Protein AF-0000000071753794 (afdb_homodimer)

Foldseek 3Di:
DAPVVLWPLVLLVQLLVQCLDAPRHDPQSSLVSRVVLVDDLVSLLVLVCLLPVVNPQWAALVSQQCSSCSSPVPGHGHDSVRSQVVQVQQVPPPPRIHGSVSSSVSSND/DAPVVLWPLVLLVQLLVQPLDAPRHDPQSSLVSRVVLVDDLVSLLVLVCLLPVVNPQWAALVSQQCSSCSSPVPGHGHDSVRSQVVQVQQVPPPPRIHGSVSSSVSSND

Secondary structure (DSSP, 8-state):
--HHHHS-HHHHHHHHHHT-STT---HHHHHHHHTGGGS-HHHHHHHHHHH-TT-SSEE-HHHHHTHHHHH-TTSPPPPHHHHHHHHHHH-TT-SSSEEHHHHHHHHH-/--HHHHS-HHHHHHHHHHT-STT---HHHHHHHHTGGGS-HHHHHHHHHHH-TT-SSEE-HHHHHTHHHHH-TTSPPPPHHHHHHHHHHH-TT-SSSEEHHHHHHHHH-

Structure (mmCIF, N/CA/C/O backbone):
data_AF-0000000071753794-model_v1
#
loop_
_entity.id
_entity.type
_entity.pdbx_description
1 polymer Parvalbumin
#
loop_
_atom_site.group_PDB
_atom_site.id
_atom_site.type_symbol
_atom_site.label_atom_id
_atom_site.label_alt_id
_atom_site.label_comp_id
_atom_site.label_asym_id
_atom_site.label_entity_id
_atom_site.label_seq_id
_atom_site.pdbx_PDB_ins_code
_atom_site.Cartn_x
_atom_site.Cartn_y
_atom_site.Cartn_z
_atom_site.occupancy
_atom_site.B_iso_or_equiv
_atom_site.auth_seq_id
_atom_site.auth_comp_id
_atom_site.auth_asym_id
_atom_site.auth_atom_id
_atom_site.pdbx_PDB_model_num
ATOM 1 N N . MET A 1 1 ? 4.418 -27.594 -7.457 1 50.47 1 MET A N 1
ATOM 2 C CA . MET A 1 1 ? 3.012 -27.203 -7.398 1 50.47 1 MET A CA 1
ATOM 3 C C . MET A 1 1 ? 2.85 -25.703 -7.68 1 50.47 1 MET A C 1
ATOM 5 O O . MET A 1 1 ? 3.496 -24.875 -7.039 1 50.47 1 MET A O 1
ATOM 9 N N . SER A 1 2 ? 2.512 -25.234 -8.836 1 67.94 2 SER A N 1
ATOM 10 C CA . SER A 1 2 ? 2.631 -23.922 -9.469 1 67.94 2 SER A CA 1
ATOM 11 C C . SER A 1 2 ? 1.436 -23.031 -9.133 1 67.94 2 SER A C 1
ATOM 13 O O . SER A 1 2 ? 0.424 -23.516 -8.617 1 67.94 2 SER A O 1
ATOM 15 N N . LEU A 1 3 ? 1.574 -21.719 -8.961 1 78.88 3 LEU A N 1
ATOM 16 C CA . LEU A 1 3 ? 0.515 -20.75 -8.734 1 78.88 3 LEU A CA 1
ATOM 17 C C . LEU A 1 3 ? -0.764 -21.156 -9.461 1 78.88 3 LEU A C 1
ATOM 19 O O . LEU A 1 3 ? -1.866 -20.922 -8.953 1 78.88 3 LEU A O 1
ATOM 23 N N . SER A 1 4 ? -0.58 -22 -10.492 1 80.62 4 SER A N 1
ATOM 24 C CA . SER A 1 4 ? -1.722 -22.391 -11.312 1 80.62 4 SER A CA 1
ATOM 25 C C . SER A 1 4 ? -2.553 -23.469 -10.625 1 80.62 4 SER A C 1
ATOM 27 O O . SER A 1 4 ? -3.686 -23.734 -11.031 1 80.62 4 SER A O 1
ATOM 29 N N . SER A 1 5 ? -1.943 -24.109 -9.602 1 84.44 5 SER A N 1
ATOM 30 C CA . SER A 1 5 ? -2.68 -25.125 -8.859 1 84.44 5 SER A CA 1
ATOM 31 C C . SER A 1 5 ? -3.582 -24.484 -7.805 1 84.44 5 SER A C 1
ATOM 33 O O . SER A 1 5 ? -4.543 -25.109 -7.348 1 84.44 5 SER A O 1
ATOM 35 N N . ILE A 1 6 ? -3.227 -23.375 -7.477 1 85.94 6 ILE A N 1
ATOM 36 C CA . ILE A 1 6 ? -3.943 -22.672 -6.422 1 85.94 6 ILE A CA 1
ATOM 37 C C . ILE A 1 6 ? -4.906 -21.656 -7.035 1 85.94 6 ILE A C 1
ATOM 39 O O . ILE A 1 6 ? -6.059 -21.547 -6.609 1 85.94 6 ILE A O 1
ATOM 43 N N . LEU A 1 7 ? -4.426 -21.047 -8.125 1 91 7 LEU A N 1
ATOM 44 C CA . LEU A 1 7 ? -5.188 -19.969 -8.75 1 91 7 LEU A CA 1
ATOM 45 C C . LEU A 1 7 ? -5.559 -20.344 -10.188 1 91 7 LEU A C 1
ATOM 47 O O . LEU A 1 7 ? -4.895 -21.172 -10.812 1 91 7 LEU A O 1
ATOM 51 N N . SER A 1 8 ? -6.613 -19.75 -10.648 1 90.88 8 SER A N 1
ATOM 52 C CA . SER A 1 8 ? -7.047 -19.953 -12.031 1 90.88 8 SER A CA 1
ATOM 53 C C . SER A 1 8 ? -6.246 -19.094 -13 1 90.88 8 SER A C 1
ATOM 55 O O . SER A 1 8 ? -6.02 -17.906 -12.75 1 90.88 8 SER A O 1
ATOM 57 N N . ALA A 1 9 ? -5.891 -19.672 -14.102 1 89.81 9 ALA A N 1
ATOM 58 C CA . ALA A 1 9 ? -5.152 -18.953 -15.133 1 89.81 9 ALA A CA 1
ATOM 59 C C . ALA A 1 9 ? -5.922 -17.719 -15.594 1 89.81 9 ALA A C 1
ATOM 61 O O . ALA A 1 9 ? -5.332 -16.672 -15.844 1 89.81 9 ALA A O 1
ATOM 62 N N . ASP A 1 10 ? -7.238 -17.953 -15.711 1 93.81 10 ASP A N 1
ATOM 63 C CA . ASP A 1 10 ? -8.086 -16.844 -16.141 1 93.81 10 ASP A CA 1
ATOM 64 C C . ASP A 1 10 ? -8.07 -15.719 -15.125 1 93.81 10 ASP A C 1
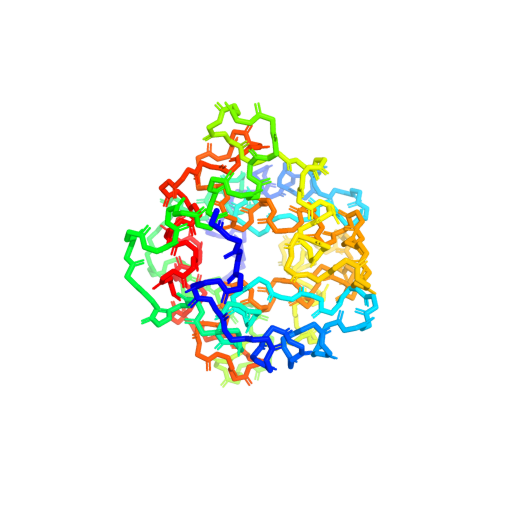ATOM 66 O O . ASP A 1 10 ? -8.008 -14.539 -15.492 1 93.81 10 ASP A O 1
ATOM 70 N N . ALA A 1 11 ? -8.109 -16.094 -13.875 1 93.81 11 ALA A N 1
ATOM 71 C CA . ALA A 1 11 ? -8.102 -15.102 -12.805 1 93.81 11 ALA A CA 1
ATOM 72 C C . ALA A 1 11 ? -6.777 -14.344 -12.781 1 93.81 11 ALA A C 1
ATOM 74 O O . ALA A 1 11 ? -6.762 -13.117 -12.648 1 93.81 11 ALA A O 1
ATOM 75 N N . ILE A 1 12 ? -5.723 -15.07 -12.953 1 94.12 12 ILE A N 1
ATOM 76 C CA . ILE A 1 12 ? -4.383 -14.484 -12.969 1 94.12 12 ILE A CA 1
ATOM 77 C C . ILE A 1 12 ? -4.258 -13.523 -14.148 1 94.12 12 ILE A C 1
ATOM 79 O O . ILE A 1 12 ? -3.793 -12.391 -13.984 1 94.12 12 ILE A O 1
ATOM 83 N N . ASP A 1 13 ? -4.727 -13.984 -15.273 1 93.81 13 ASP A N 1
ATOM 84 C CA . ASP A 1 13 ? -4.672 -13.156 -16.469 1 93.81 13 ASP A CA 1
ATOM 85 C C . ASP A 1 13 ? -5.457 -11.859 -16.281 1 93.81 13 ASP A C 1
ATOM 87 O O . ASP A 1 13 ? -5 -10.789 -16.688 1 93.81 13 ASP A O 1
ATOM 91 N N . GLY A 1 14 ? -6.594 -12 -15.695 1 94.44 14 GLY A N 1
ATOM 92 C CA . GLY A 1 14 ? -7.406 -10.828 -15.406 1 94.44 14 GLY A CA 1
ATOM 93 C C . GLY A 1 14 ? -6.73 -9.852 -14.461 1 94.44 14 GLY A C 1
ATOM 94 O O . GLY A 1 14 ? -6.801 -8.641 -14.664 1 94.44 14 GLY A O 1
ATOM 95 N N . ALA A 1 15 ? -6.09 -10.391 -13.461 1 93.94 15 ALA A N 1
ATOM 96 C CA . ALA A 1 15 ? -5.387 -9.57 -12.477 1 93.94 15 ALA A CA 1
ATOM 97 C C . ALA A 1 15 ? -4.219 -8.828 -13.117 1 93.94 15 ALA A C 1
ATOM 99 O O . ALA A 1 15 ? -4.012 -7.641 -12.859 1 93.94 15 ALA A O 1
ATOM 100 N N . ILE A 1 16 ? -3.453 -9.516 -13.977 1 94.5 16 ILE A N 1
ATOM 101 C CA . ILE A 1 16 ? -2.297 -8.945 -14.656 1 94.5 16 ILE A CA 1
ATOM 102 C C . ILE A 1 16 ? -2.756 -7.852 -15.617 1 94.5 16 ILE A C 1
ATOM 104 O O . ILE A 1 16 ? -2.131 -6.793 -15.703 1 94.5 16 ILE A O 1
ATOM 108 N N . LYS A 1 17 ? -3.854 -8.102 -16.25 1 94.06 17 LYS A N 1
ATOM 109 C CA . LYS A 1 17 ? -4.391 -7.148 -17.219 1 94.06 17 LYS A CA 1
ATOM 110 C C . LYS A 1 17 ? -4.816 -5.855 -16.531 1 94.06 17 LYS A C 1
ATOM 112 O O . LYS A 1 17 ? -4.762 -4.781 -17.125 1 94.06 17 LYS A O 1
ATOM 117 N N . ASP A 1 18 ? -5.254 -5.98 -15.328 1 91.94 18 ASP A N 1
ATOM 118 C CA . ASP A 1 18 ? -5.703 -4.816 -14.57 1 91.94 18 ASP A CA 1
ATOM 119 C C . ASP A 1 18 ? -4.539 -3.891 -14.242 1 91.94 18 ASP A C 1
ATOM 121 O O . ASP A 1 18 ? -4.723 -2.682 -14.086 1 91.94 18 ASP A O 1
ATOM 125 N N . CYS A 1 19 ? -3.357 -4.449 -14.188 1 93.19 19 CYS A N 1
ATOM 126 C CA . CYS A 1 19 ? -2.189 -3.654 -13.828 1 93.19 19 CYS A CA 1
ATOM 127 C C . CYS A 1 19 ? -1.145 -3.686 -14.93 1 93.19 19 CYS A C 1
ATOM 129 O O . CYS A 1 19 ? 0.056 -3.717 -14.656 1 93.19 19 CYS A O 1
ATOM 131 N N . GLN A 1 20 ? -1.645 -3.699 -16.047 1 90.56 20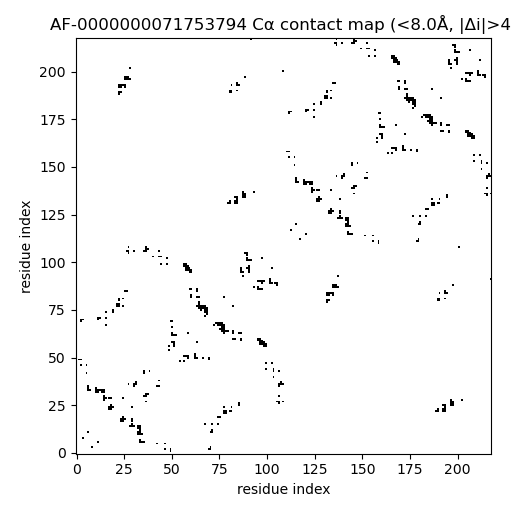 GLN A N 1
ATOM 132 C CA . GLN A 1 20 ? -0.747 -3.738 -17.188 1 90.56 20 GLN A CA 1
ATOM 133 C C . GLN A 1 20 ? -0.026 -2.406 -17.375 1 90.56 20 GLN A C 1
ATOM 135 O O . GLN A 1 20 ? 1.085 -2.361 -17.906 1 90.56 20 GLN A O 1
ATOM 140 N N . ALA A 1 21 ? -0.696 -1.327 -16.875 1 90.12 21 ALA A N 1
ATOM 141 C CA . ALA A 1 21 ? -0.082 -0.005 -16.969 1 90.12 21 ALA A CA 1
ATOM 142 C C . ALA A 1 21 ? 0.948 0.194 -15.859 1 90.12 21 ALA A C 1
ATOM 144 O O . ALA A 1 21 ? 0.733 -0.227 -14.719 1 90.12 21 ALA A O 1
ATOM 145 N N . PRO A 1 22 ? 2.0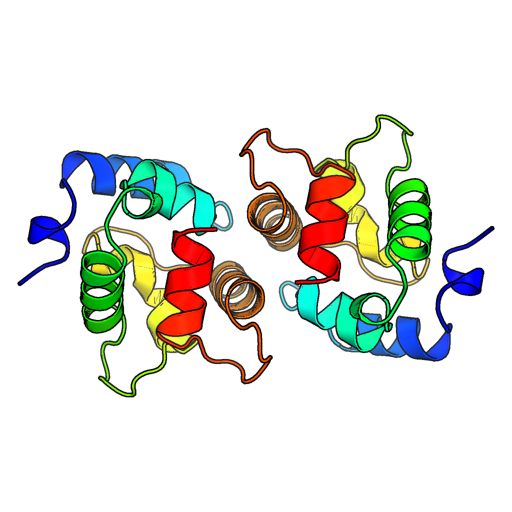78 0.748 -16.328 1 88.44 22 PRO A N 1
ATOM 146 C CA . PRO A 1 22 ? 3.07 1.031 -15.289 1 88.44 22 PRO A CA 1
ATOM 147 C C . PRO A 1 22 ? 2.508 1.882 -14.156 1 88.44 22 PRO A C 1
ATOM 149 O O . PRO A 1 22 ? 1.676 2.762 -14.391 1 88.44 22 PRO A O 1
ATOM 152 N N . ASP A 1 23 ? 2.85 1.509 -12.914 1 86.5 23 ASP A N 1
ATOM 153 C CA . ASP A 1 23 ? 2.49 2.273 -11.719 1 86.5 23 ASP A CA 1
ATOM 154 C C . ASP A 1 23 ? 1.004 2.129 -11.406 1 86.5 23 ASP A C 1
ATOM 156 O O . ASP A 1 23 ? 0.41 3.006 -10.773 1 86.5 23 ASP A O 1
ATOM 160 N N . SER A 1 24 ? 0.371 1.175 -11.969 1 87.62 24 SER A N 1
ATOM 161 C CA . SER A 1 24 ? -1.038 0.899 -11.711 1 87.62 24 SER A CA 1
ATOM 162 C C . SER A 1 24 ? -1.209 -0.363 -10.867 1 87.62 24 SER A C 1
ATOM 164 O O . SER A 1 24 ? -2.328 -0.719 -10.492 1 87.62 24 SER A O 1
ATOM 166 N N . PHE A 1 25 ? -0.139 -0.864 -10.516 1 92.94 25 PHE A N 1
ATOM 167 C CA . PHE A 1 25 ? -0.172 -2.123 -9.781 1 92.94 25 PHE A CA 1
ATOM 168 C C . PHE A 1 25 ? -0.613 -1.896 -8.336 1 92.94 25 PHE A C 1
ATOM 170 O O . PHE A 1 25 ? -0.04 -1.063 -7.633 1 92.94 25 PHE A O 1
ATOM 177 N N . CYS A 1 26 ? -1.676 -2.535 -7.941 1 90.75 26 CYS A N 1
ATOM 178 C CA . CYS A 1 26 ? -2.141 -2.555 -6.559 1 90.75 26 CYS A CA 1
ATOM 179 C C . CYS A 1 26 ? -2.156 -3.975 -6.008 1 90.75 26 CYS A C 1
ATOM 181 O O . CYS A 1 26 ? -2.924 -4.816 -6.477 1 90.75 26 CYS A O 1
ATOM 183 N N . PRO A 1 27 ? -1.346 -4.293 -5.023 1 92.94 27 PRO A N 1
ATOM 184 C CA . PRO A 1 27 ? -1.274 -5.66 -4.496 1 92.94 27 PRO A CA 1
ATOM 185 C C . PRO A 1 27 ? -2.627 -6.172 -4.004 1 92.94 27 PRO A C 1
ATOM 187 O O . PRO A 1 27 ? -3.021 -7.293 -4.336 1 92.94 27 PRO A O 1
ATOM 190 N N . LYS A 1 28 ? -3.326 -5.473 -3.236 1 89.62 28 LYS A N 1
ATOM 191 C CA . LYS A 1 28 ? -4.613 -5.898 -2.691 1 89.62 28 LYS A CA 1
ATOM 192 C C . LYS A 1 28 ? -5.613 -6.188 -3.807 1 89.62 28 LYS A C 1
ATOM 194 O O . LYS A 1 28 ? -6.32 -7.195 -3.768 1 89.62 28 LYS A O 1
ATOM 199 N N . LYS A 1 29 ? -5.672 -5.273 -4.695 1 90 29 LYS A N 1
ATOM 200 C CA . LYS A 1 29 ? -6.57 -5.469 -5.832 1 90 29 LYS A CA 1
ATOM 201 C C . LYS A 1 29 ? -6.164 -6.688 -6.652 1 90 29 LYS A C 1
ATOM 203 O O . LYS A 1 29 ? -7.02 -7.445 -7.113 1 90 29 LYS A O 1
ATOM 208 N N . PHE A 1 30 ? -4.867 -6.793 -6.812 1 94.06 30 PHE A N 1
ATOM 209 C CA . PHE A 1 30 ? -4.336 -7.926 -7.562 1 94.06 30 PHE A CA 1
ATOM 210 C C . PHE A 1 30 ? -4.77 -9.242 -6.93 1 94.06 30 PHE A C 1
ATOM 212 O O . PHE A 1 30 ? -5.266 -10.133 -7.621 1 94.06 30 PHE A O 1
ATOM 219 N N . PHE A 1 31 ? -4.656 -9.328 -5.68 1 93.88 31 PHE A N 1
ATOM 220 C CA . PHE A 1 31 ? -4.996 -10.547 -4.953 1 93.88 31 PHE A CA 1
ATOM 221 C C . PHE A 1 31 ? -6.496 -10.812 -5.023 1 93.88 31 PHE A C 1
ATOM 223 O O . PHE A 1 31 ? -6.922 -11.969 -5.086 1 93.88 31 PHE A O 1
ATOM 230 N N . GLN A 1 32 ? -7.223 -9.797 -5.012 1 91 32 GLN A N 1
ATOM 231 C CA . GLN A 1 32 ? -8.672 -9.945 -5.129 1 91 32 GLN A CA 1
ATOM 232 C C . GLN A 1 32 ? -9.062 -10.445 -6.516 1 91 32 GLN A C 1
ATOM 234 O O . GLN A 1 32 ? -9.93 -11.312 -6.645 1 91 32 GLN A O 1
ATOM 239 N N . LEU A 1 33 ? -8.469 -9.891 -7.527 1 91.75 33 LEU A N 1
ATOM 240 C CA . LEU A 1 33 ? -8.781 -10.242 -8.906 1 91.75 33 LEU A CA 1
ATOM 241 C C . LEU A 1 33 ? -8.359 -11.68 -9.203 1 91.75 33 LEU A C 1
ATOM 243 O O . LEU A 1 33 ? -9.07 -12.406 -9.906 1 91.75 33 LEU A O 1
ATOM 247 N N . CYS A 1 34 ? -7.223 -12.094 -8.672 1 93.75 34 CYS A N 1
ATOM 248 C CA . CYS A 1 34 ? -6.738 -13.453 -8.898 1 93.75 34 CYS A CA 1
ATOM 249 C C . CYS A 1 34 ? -7.445 -14.445 -7.984 1 93.75 34 CYS A C 1
ATOM 251 O O . CYS A 1 34 ? -7.375 -15.656 -8.203 1 93.75 34 CYS A O 1
ATOM 253 N N . GLY A 1 35 ? -8.07 -13.906 -6.91 1 93.31 35 GLY A N 1
ATOM 254 C CA . GLY A 1 35 ? -8.828 -14.734 -5.984 1 93.31 35 GLY A CA 1
ATOM 255 C C . GLY A 1 35 ? -8 -15.242 -4.82 1 93.31 35 GLY A C 1
ATOM 256 O O . GLY A 1 35 ? -8.438 -16.125 -4.074 1 93.31 35 GLY A O 1
ATOM 257 N N . LEU A 1 36 ? -6.844 -14.781 -4.723 1 93.81 36 LEU A N 1
ATOM 258 C CA . LEU A 1 36 ? -5.961 -15.219 -3.648 1 93.81 36 LEU A CA 1
ATOM 259 C C . LEU A 1 36 ? -6.508 -14.797 -2.291 1 93.81 36 LEU A C 1
ATOM 261 O O . LEU A 1 36 ? -6.375 -15.531 -1.307 1 93.81 36 LEU A O 1
ATOM 265 N N . SER A 1 37 ? -7.094 -13.648 -2.256 1 91.5 37 SER A N 1
ATOM 266 C CA . SER A 1 37 ? -7.641 -13.094 -1.021 1 91.5 37 SER A CA 1
ATOM 267 C C . SER A 1 37 ? -8.781 -13.953 -0.49 1 91.5 37 SER A C 1
ATOM 269 O O . SER A 1 37 ? -9.195 -13.812 0.665 1 91.5 37 SER A O 1
ATOM 271 N N . LYS A 1 38 ? -9.32 -14.789 -1.389 1 92.81 38 LYS A N 1
ATOM 272 C CA . LYS A 1 38 ? -10.445 -15.641 -1.01 1 92.81 38 LYS A CA 1
ATOM 273 C C . LYS A 1 38 ? -9.969 -17.062 -0.687 1 92.81 38 LYS A C 1
ATOM 275 O O . LYS A 1 38 ? -10.773 -17.922 -0.33 1 92.81 38 LYS A O 1
ATOM 280 N N . LYS A 1 39 ? -8.68 -17.219 -0.814 1 93.88 39 LYS A N 1
ATOM 281 C CA . LYS A 1 39 ? -8.125 -18.547 -0.554 1 93.88 39 LYS A CA 1
ATOM 282 C C . LYS A 1 39 ? -7.773 -18.719 0.922 1 93.88 39 LYS A C 1
ATOM 284 O O . LYS A 1 39 ? -7.871 -17.766 1.7 1 93.88 39 LYS A O 1
ATOM 289 N N . SER A 1 40 ? -7.398 -19.953 1.307 1 94 40 SER A N 1
ATOM 290 C CA . SER A 1 40 ? -7.039 -20.234 2.691 1 94 40 SER A CA 1
ATOM 291 C C . SER A 1 40 ? -5.625 -19.766 3.006 1 94 40 SER A C 1
ATOM 293 O O . SER A 1 40 ? -4.789 -19.641 2.107 1 94 40 SER A O 1
ATOM 295 N N . PRO A 1 41 ? -5.402 -19.531 4.293 1 94 41 PRO A N 1
ATOM 296 C CA . PRO A 1 41 ? -4.047 -19.156 4.703 1 94 41 PRO A CA 1
ATOM 297 C C . PRO A 1 41 ? -2.996 -20.172 4.234 1 94 41 PRO A C 1
ATOM 299 O O . PRO A 1 41 ? -1.857 -19.781 3.951 1 94 41 PRO A O 1
ATOM 302 N N . GLN A 1 42 ? -3.432 -21.422 4.18 1 93.5 42 GLN A N 1
ATOM 303 C CA . GLN A 1 42 ? -2.51 -22.453 3.719 1 93.5 42 GLN A CA 1
ATOM 304 C C . GLN A 1 42 ? -2.129 -22.234 2.258 1 93.5 42 GLN A C 1
ATOM 306 O O . GLN A 1 42 ? -0.961 -22.375 1.887 1 93.5 42 GLN A O 1
ATOM 311 N N . ASP A 1 43 ? -3.104 -21.828 1.482 1 94.25 43 ASP A N 1
ATOM 312 C CA . ASP A 1 43 ? -2.863 -21.578 0.067 1 94.25 43 ASP A CA 1
ATOM 313 C C . ASP A 1 43 ? -1.986 -20.328 -0.121 1 94.25 43 ASP A C 1
ATOM 315 O O . ASP A 1 43 ? -1.079 -20.328 -0.956 1 94.25 43 ASP A O 1
ATOM 319 N N . VAL A 1 44 ? -2.26 -19.328 0.669 1 94.62 44 VAL A N 1
ATOM 320 C CA . VAL A 1 44 ? -1.486 -18.078 0.619 1 94.62 44 VAL A CA 1
ATOM 321 C C . VAL A 1 44 ? -0.026 -18.375 0.959 1 94.62 44 VAL A C 1
ATOM 323 O O . VAL A 1 44 ? 0.884 -17.828 0.334 1 94.62 44 VAL A O 1
ATOM 326 N N . LYS A 1 45 ? 0.154 -19.25 1.875 1 93.12 45 LYS A N 1
ATOM 327 C CA . LYS A 1 45 ? 1.506 -19.625 2.275 1 93.12 45 LYS A CA 1
ATOM 328 C C . LYS A 1 45 ? 2.24 -20.328 1.133 1 93.12 45 LYS A C 1
ATOM 330 O O . LYS A 1 45 ? 3.445 -20.141 0.958 1 93.12 45 LYS A O 1
ATOM 335 N N . LYS A 1 46 ? 1.542 -21.125 0.45 1 92 46 LYS A N 1
ATOM 336 C CA . LYS A 1 46 ? 2.115 -21.812 -0.708 1 92 46 LYS A CA 1
ATOM 337 C C . LYS A 1 46 ? 2.557 -20.812 -1.771 1 92 46 LYS A C 1
ATOM 339 O O . LYS A 1 46 ? 3.643 -20.938 -2.34 1 92 46 LYS A O 1
ATOM 344 N N . VAL A 1 47 ? 1.687 -19.891 -1.968 1 93.25 47 VAL A N 1
ATOM 345 C CA . VAL A 1 47 ? 1.987 -18.859 -2.945 1 93.25 47 VAL A CA 1
ATOM 346 C C . VAL A 1 47 ? 3.223 -18.078 -2.506 1 93.25 47 VAL A C 1
ATOM 348 O O . VAL A 1 47 ? 4.102 -17.781 -3.318 1 93.25 47 VAL A O 1
ATOM 351 N N . PHE A 1 48 ? 3.258 -17.797 -1.209 1 94.19 48 PHE A N 1
ATOM 352 C CA . PHE A 1 48 ? 4.414 -17.125 -0.646 1 94.19 48 PHE A CA 1
ATOM 353 C C . PHE A 1 48 ? 5.695 -17.891 -0.932 1 94.19 48 PHE A C 1
ATOM 355 O O . PHE A 1 48 ? 6.711 -17.297 -1.307 1 94.19 48 PHE A O 1
ATOM 362 N N . GLY A 1 49 ? 5.602 -19.141 -0.794 1 92.44 49 GLY A N 1
ATOM 363 C CA . GLY A 1 49 ? 6.75 -20 -1.062 1 92.44 49 GLY A CA 1
ATOM 364 C C . GLY A 1 49 ? 7.203 -19.938 -2.508 1 92.44 49 GLY A C 1
ATOM 365 O O . GLY A 1 49 ? 8.391 -20.094 -2.797 1 92.44 49 GLY A O 1
ATOM 366 N N . ILE A 1 50 ? 6.324 -19.688 -3.367 1 90.62 50 ILE A N 1
ATOM 367 C CA . ILE A 1 50 ? 6.621 -19.609 -4.793 1 90.62 50 ILE A CA 1
ATOM 368 C C . ILE A 1 50 ? 7.262 -18.266 -5.113 1 90.62 50 ILE A C 1
ATOM 370 O O . ILE A 1 50 ? 8.188 -18.188 -5.926 1 90.62 50 ILE A O 1
ATOM 374 N N . LEU A 1 51 ? 6.738 -17.25 -4.449 1 91.44 51 LEU A N 1
ATOM 375 C CA . LEU A 1 51 ? 7.246 -15.898 -4.652 1 91.44 51 LEU A CA 1
ATOM 376 C C . LEU A 1 51 ? 8.648 -15.75 -4.074 1 91.44 51 LEU A C 1
ATOM 378 O O . LEU A 1 51 ? 9.492 -15.055 -4.652 1 91.44 51 LEU A O 1
ATOM 382 N N . ASP A 1 52 ? 8.781 -16.438 -2.914 1 91.69 52 ASP A N 1
ATOM 383 C CA . ASP A 1 52 ? 10.094 -16.453 -2.281 1 91.69 52 ASP A CA 1
ATOM 384 C C . ASP A 1 52 ? 11.07 -17.328 -3.07 1 91.69 52 ASP A C 1
ATOM 386 O O . ASP A 1 52 ? 11.445 -18.406 -2.621 1 91.69 52 ASP A O 1
ATOM 390 N N . ASN A 1 53 ? 11.523 -16.703 -4.129 1 86.31 53 ASN A N 1
ATOM 391 C CA . ASN A 1 53 ? 12.336 -17.438 -5.09 1 86.31 53 ASN A CA 1
ATOM 392 C C . ASN A 1 53 ? 13.602 -17.984 -4.441 1 86.31 53 ASN A C 1
ATOM 394 O O . ASN A 1 53 ? 14.07 -19.062 -4.805 1 86.31 53 ASN A O 1
ATOM 398 N N . ASP A 1 54 ? 14.172 -17.266 -3.498 1 88.5 54 ASP A N 1
ATOM 399 C CA . ASP A 1 54 ? 15.43 -17.688 -2.889 1 88.5 54 ASP A CA 1
ATOM 400 C C . ASP A 1 54 ? 15.195 -18.484 -1.612 1 88.5 54 ASP A C 1
ATOM 402 O O . ASP A 1 54 ? 16.141 -18.828 -0.903 1 88.5 54 ASP A O 1
ATOM 406 N N . ALA A 1 55 ? 13.961 -18.719 -1.203 1 88.44 55 ALA A N 1
ATOM 407 C CA . ALA A 1 55 ? 13.555 -19.531 -0.056 1 88.44 55 ALA A CA 1
ATOM 408 C C . ALA A 1 55 ? 14.18 -19.016 1.234 1 88.44 55 ALA A C 1
ATOM 410 O O . ALA A 1 55 ? 14.664 -19.797 2.055 1 88.44 55 ALA A O 1
ATOM 411 N N . SER A 1 56 ? 14.336 -17.688 1.295 1 89.81 56 SER A N 1
ATOM 412 C CA . SER A 1 56 ? 14.883 -17.062 2.492 1 89.81 56 SER A CA 1
ATOM 413 C C . SER A 1 56 ? 13.844 -16.969 3.602 1 89.81 56 SER A C 1
ATOM 415 O O . SER A 1 56 ? 14.188 -16.812 4.773 1 89.81 56 SER A O 1
ATOM 417 N N . GLY A 1 57 ? 12.609 -17.094 3.227 1 92.25 57 GLY A N 1
ATOM 418 C CA . GLY A 1 57 ? 11.508 -16.938 4.164 1 92.25 57 GLY A CA 1
ATOM 419 C C . GLY A 1 57 ? 10.945 -15.523 4.18 1 92.25 57 GLY A C 1
ATOM 420 O O . GLY A 1 57 ? 10.062 -15.211 4.98 1 92.25 57 GLY A O 1
ATOM 421 N N . PHE A 1 58 ? 11.664 -14.711 3.332 1 93.56 58 PHE A N 1
ATOM 422 C CA . PHE A 1 58 ? 11.219 -13.328 3.207 1 93.56 58 PHE A CA 1
ATOM 423 C C . PHE A 1 58 ? 11.234 -12.891 1.749 1 93.56 58 PHE A C 1
ATOM 425 O O . PHE A 1 58 ? 12.016 -13.406 0.946 1 93.56 58 PHE A O 1
ATOM 432 N N . ILE A 1 59 ? 10.234 -12.062 1.437 1 94.38 59 ILE A N 1
ATOM 433 C CA . ILE A 1 59 ? 10.203 -11.469 0.103 1 94.38 59 ILE A CA 1
ATOM 434 C C . ILE A 1 59 ? 10.844 -10.086 0.133 1 94.38 59 ILE A C 1
ATOM 436 O O . ILE A 1 59 ? 10.398 -9.203 0.867 1 94.38 59 ILE A O 1
ATOM 440 N N . GLU A 1 60 ? 11.844 -9.961 -0.625 1 93.06 60 GLU A N 1
ATOM 441 C CA . GLU A 1 60 ? 12.562 -8.695 -0.673 1 93.06 60 GLU A CA 1
ATOM 442 C C . GLU A 1 60 ? 12.25 -7.922 -1.951 1 93.06 60 GLU A C 1
ATOM 444 O O . GLU A 1 60 ? 11.477 -8.398 -2.791 1 93.06 60 GLU A O 1
ATOM 449 N N . GLU A 1 61 ? 12.828 -6.758 -2.092 1 92.81 61 GLU A N 1
ATOM 450 C CA . GLU A 1 61 ? 12.562 -5.863 -3.213 1 92.81 61 GLU A CA 1
ATOM 451 C C . GLU A 1 61 ? 12.867 -6.543 -4.547 1 92.81 61 GLU A C 1
ATOM 453 O O . GLU A 1 61 ? 12.086 -6.43 -5.496 1 92.81 61 GLU A O 1
ATOM 458 N N . GLU A 1 62 ? 13.898 -7.285 -4.633 1 92.38 62 GLU A N 1
ATOM 459 C CA . GLU A 1 62 ? 14.328 -7.945 -5.863 1 92.38 62 GLU A CA 1
ATOM 460 C C . GLU A 1 62 ? 13.312 -8.992 -6.312 1 92.38 62 GLU A C 1
ATOM 462 O O . GLU A 1 62 ? 13.078 -9.164 -7.512 1 92.38 62 GLU A O 1
ATOM 467 N N . GLU A 1 63 ? 12.711 -9.633 -5.363 1 94.38 63 GLU A N 1
ATOM 468 C CA . GLU A 1 63 ? 11.727 -10.664 -5.688 1 94.38 63 GLU A CA 1
ATOM 469 C C . GLU A 1 63 ? 10.375 -10.047 -6.031 1 94.38 63 GLU A C 1
ATOM 471 O O . GLU A 1 63 ? 9.648 -10.562 -6.883 1 94.38 63 GLU A O 1
ATOM 476 N N . LEU A 1 64 ? 10.109 -8.945 -5.383 1 94.75 64 LEU A N 1
ATOM 477 C CA . LEU A 1 64 ? 8.852 -8.242 -5.613 1 94.75 64 LEU A CA 1
ATOM 478 C C . LEU A 1 64 ? 8.797 -7.676 -7.027 1 94.75 64 LEU A C 1
ATOM 480 O O . LEU A 1 64 ? 7.727 -7.637 -7.641 1 94.75 64 LEU A O 1
ATOM 484 N N . LYS A 1 65 ? 9.945 -7.312 -7.516 1 93.81 65 LYS A N 1
ATOM 485 C CA . LYS A 1 65 ? 10.039 -6.77 -8.867 1 93.81 65 LYS A CA 1
ATOM 486 C C . LYS A 1 65 ? 9.492 -7.754 -9.898 1 93.81 65 LYS A C 1
ATOM 488 O O . LYS A 1 65 ? 8.789 -7.355 -10.828 1 93.81 65 LYS A O 1
ATOM 493 N N . PHE A 1 66 ? 9.781 -9.008 -9.672 1 94.06 66 PHE A N 1
ATOM 494 C CA . PHE A 1 66 ? 9.336 -10.047 -10.586 1 94.06 66 PHE A CA 1
ATOM 495 C C . PHE A 1 66 ? 8.062 -10.719 -10.078 1 94.06 66 PHE A C 1
ATOM 497 O O . PHE A 1 66 ? 7.711 -11.812 -10.516 1 94.06 66 PHE A O 1
ATOM 504 N N . PHE A 1 67 ? 7.371 -10.102 -9.242 1 94.5 67 PHE A N 1
ATOM 505 C CA . PHE A 1 67 ? 6.188 -10.617 -8.57 1 94.5 67 PHE A CA 1
ATOM 506 C C . PHE A 1 67 ? 5.16 -11.102 -9.586 1 94.5 67 PHE A C 1
ATOM 508 O O . PHE A 1 67 ? 4.711 -12.25 -9.531 1 94.5 67 PHE A O 1
ATOM 515 N N . LEU A 1 68 ? 4.832 -10.297 -10.57 1 94.69 68 LEU A N 1
ATOM 516 C CA . LEU A 1 68 ? 3.811 -10.625 -11.562 1 94.69 68 LEU A CA 1
ATOM 517 C C . LEU A 1 68 ? 4.254 -11.789 -12.438 1 94.69 68 LEU A C 1
ATOM 519 O O . LEU A 1 68 ? 3.439 -12.633 -12.82 1 94.69 68 LEU A O 1
ATOM 523 N N . GLN A 1 69 ? 5.523 -11.844 -12.695 1 93.5 69 GLN A N 1
ATOM 524 C CA . GLN A 1 69 ? 6.062 -12.875 -13.57 1 93.5 69 GLN A CA 1
ATOM 525 C C . GLN A 1 69 ? 5.984 -14.25 -12.906 1 93.5 69 GLN A C 1
ATOM 527 O O . GLN A 1 69 ? 6.066 -15.281 -13.578 1 93.5 69 GLN A O 1
ATOM 532 N N . ARG A 1 70 ? 5.859 -14.203 -11.594 1 91.75 70 ARG A N 1
ATOM 533 C CA . ARG A 1 70 ? 5.684 -15.461 -10.875 1 91.75 70 ARG A CA 1
ATOM 534 C C . ARG A 1 70 ? 4.309 -16.062 -11.148 1 91.75 70 ARG A C 1
ATOM 536 O O . ARG A 1 70 ? 4.141 -17.281 -11.117 1 91.75 70 ARG A O 1
ATOM 543 N N . PHE A 1 71 ? 3.352 -15.25 -11.406 1 92.38 71 PHE A N 1
ATOM 544 C CA . PHE A 1 71 ? 2.002 -15.68 -11.75 1 92.38 71 PHE A CA 1
ATOM 545 C C . PHE A 1 71 ? 1.881 -15.945 -13.242 1 92.38 71 PHE A C 1
ATOM 547 O O . PHE A 1 71 ? 1.229 -16.906 -13.664 1 92.38 71 PHE A O 1
ATOM 554 N N . SER A 1 72 ? 2.52 -15.062 -13.953 1 91.5 72 SER A N 1
ATOM 555 C CA . SER A 1 72 ? 2.514 -15.156 -15.406 1 91.5 72 SER A CA 1
ATOM 556 C C . SER A 1 72 ? 3.859 -14.75 -16 1 91.5 72 SER A C 1
ATOM 558 O O . SER A 1 72 ? 4.281 -13.602 -15.852 1 91.5 72 SER A O 1
ATOM 560 N N . PRO A 1 73 ? 4.539 -15.68 -16.688 1 90.44 73 PRO A N 1
ATOM 561 C CA . PRO A 1 73 ? 5.852 -15.375 -17.266 1 90.44 73 PRO A CA 1
ATOM 562 C C . PRO A 1 73 ? 5.805 -14.227 -18.266 1 90.44 73 PRO A C 1
ATOM 564 O O . PRO A 1 73 ? 6.82 -13.578 -18.516 1 90.44 73 PRO A O 1
ATOM 567 N N . GLY A 1 74 ? 4.664 -13.969 -18.812 1 91.12 74 GLY A N 1
ATOM 568 C CA . GLY A 1 74 ? 4.531 -12.906 -19.797 1 91.12 74 GLY A CA 1
ATOM 569 C C . GLY A 1 74 ? 4.16 -11.57 -19.188 1 91.12 74 GLY A C 1
ATOM 570 O O . GLY A 1 74 ? 4.035 -10.57 -19.906 1 91.12 7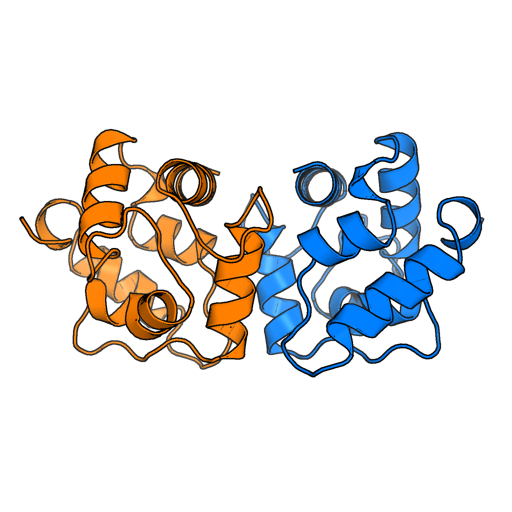4 GLY A O 1
ATOM 571 N N . ALA A 1 75 ? 4.035 -11.523 -17.922 1 92.88 75 ALA A N 1
ATOM 572 C CA . ALA A 1 75 ? 3.633 -10.289 -17.25 1 92.88 75 ALA A CA 1
ATOM 573 C C . ALA A 1 75 ? 4.812 -9.328 -17.109 1 92.88 75 ALA A C 1
ATOM 575 O O . ALA A 1 75 ? 5.969 -9.734 -17.234 1 92.88 75 ALA A O 1
ATOM 576 N N . ARG A 1 76 ? 4.52 -8.086 -17.016 1 94.62 76 ARG A N 1
ATOM 577 C CA . ARG A 1 76 ? 5.559 -7.078 -16.812 1 94.62 76 ARG A CA 1
ATOM 578 C C . ARG A 1 76 ? 6.137 -7.16 -15.406 1 94.62 76 ARG A C 1
ATOM 580 O O . ARG A 1 76 ? 5.551 -7.789 -14.523 1 94.62 76 ARG A O 1
ATOM 587 N N . VAL A 1 77 ? 7.277 -6.535 -15.203 1 94.94 77 VAL A N 1
ATOM 588 C CA . VAL A 1 77 ? 7.859 -6.422 -13.875 1 94.94 77 VAL A CA 1
ATOM 589 C C . VAL A 1 77 ? 7.328 -5.168 -13.18 1 94.94 77 VAL A C 1
ATOM 591 O O . VAL A 1 77 ? 6.887 -4.227 -13.844 1 94.94 77 VAL A O 1
ATOM 594 N N . LEU A 1 78 ? 7.258 -5.266 -11.898 1 94.75 78 LEU A N 1
ATOM 595 C CA . LEU A 1 78 ? 6.875 -4.07 -11.156 1 94.75 78 LEU A CA 1
ATOM 596 C C . LEU A 1 78 ? 7.938 -2.986 -11.281 1 94.75 78 LEU A C 1
ATOM 598 O O . LEU A 1 78 ? 9.133 -3.283 -11.32 1 94.75 78 LEU A O 1
ATOM 602 N N . THR A 1 79 ? 7.434 -1.787 -11.359 1 93.5 79 THR A N 1
ATOM 603 C CA . THR A 1 79 ? 8.383 -0.681 -11.367 1 93.5 79 THR A CA 1
ATOM 604 C C . THR A 1 79 ? 9.055 -0.526 -10.008 1 93.5 79 THR A C 1
ATOM 606 O O . THR A 1 79 ? 8.57 -1.067 -9.008 1 93.5 79 THR A O 1
ATOM 609 N N . ASP A 1 80 ? 10.148 0.193 -9.969 1 91.81 80 ASP A N 1
ATOM 610 C CA . ASP A 1 80 ? 10.836 0.436 -8.703 1 91.81 80 ASP A CA 1
ATOM 611 C C . ASP A 1 80 ? 9.883 1.041 -7.668 1 91.81 80 ASP A C 1
ATOM 613 O O . ASP A 1 80 ? 9.906 0.658 -6.496 1 91.81 80 ASP A O 1
ATOM 617 N N . THR A 1 81 ? 9.117 1.916 -8.203 1 90.94 81 THR A N 1
ATOM 618 C CA . THR A 1 81 ? 8.18 2.617 -7.328 1 90.94 81 THR A CA 1
ATOM 619 C C . THR A 1 81 ? 7.113 1.662 -6.797 1 90.94 81 THR A C 1
ATOM 621 O O . THR A 1 81 ? 6.816 1.655 -5.602 1 90.94 81 THR A O 1
ATOM 624 N N . GLU A 1 82 ? 6.562 0.806 -7.68 1 93.88 82 GLU A N 1
ATOM 625 C CA . GLU A 1 82 ? 5.559 -0.178 -7.285 1 93.88 82 GLU A CA 1
ATOM 626 C C . GLU A 1 82 ? 6.129 -1.184 -6.289 1 93.88 82 GLU A C 1
ATOM 628 O O . GLU A 1 82 ? 5.469 -1.545 -5.316 1 93.88 82 GLU A O 1
ATOM 633 N N . THR A 1 83 ? 7.355 -1.532 -6.586 1 93.62 83 THR A N 1
ATOM 634 C CA . THR A 1 83 ? 8.023 -2.525 -5.754 1 93.62 83 THR A CA 1
ATOM 635 C C . THR A 1 83 ? 8.234 -1.995 -4.336 1 93.62 83 THR A C 1
ATOM 637 O O . THR A 1 83 ? 7.926 -2.684 -3.361 1 93.62 83 THR A O 1
ATOM 640 N N . LYS A 1 84 ? 8.68 -0.816 -4.23 1 90.31 84 LYS A N 1
ATOM 641 C CA . LYS A 1 84 ? 8.93 -0.192 -2.934 1 90.31 84 LYS A CA 1
ATOM 642 C C . LYS A 1 84 ? 7.621 0.036 -2.178 1 90.31 84 LYS A C 1
ATOM 644 O O . LYS A 1 84 ? 7.551 -0.192 -0.969 1 90.31 84 LYS A O 1
ATOM 649 N N . ALA A 1 85 ? 6.668 0.454 -2.928 1 90.25 85 ALA A N 1
ATOM 650 C CA . ALA A 1 85 ? 5.355 0.688 -2.332 1 90.25 85 ALA A CA 1
ATOM 651 C C . ALA A 1 85 ? 4.75 -0.612 -1.809 1 90.25 85 ALA A C 1
ATOM 653 O O . ALA A 1 85 ? 4.141 -0.634 -0.737 1 90.25 85 ALA A O 1
ATOM 654 N N . PHE A 1 86 ? 4.891 -1.674 -2.592 1 92.31 86 PHE A N 1
ATOM 655 C CA . PHE A 1 86 ? 4.406 -2.99 -2.197 1 92.31 86 PHE A CA 1
ATOM 656 C C . PHE A 1 86 ? 5.09 -3.459 -0.918 1 92.31 86 PHE A C 1
ATOM 658 O O . PHE A 1 86 ? 4.426 -3.916 0.016 1 92.31 86 PHE A O 1
ATOM 665 N N . LEU A 1 87 ? 6.355 -3.305 -0.906 1 91 87 LEU A N 1
ATOM 666 C CA . LEU A 1 87 ? 7.164 -3.707 0.241 1 91 87 LEU A CA 1
ATOM 667 C C . LEU A 1 87 ? 6.75 -2.939 1.492 1 91 87 LEU A C 1
ATOM 669 O O . LEU A 1 87 ? 6.574 -3.533 2.559 1 91 87 LEU A O 1
ATOM 673 N N . CYS A 1 88 ? 6.574 -1.686 1.358 1 88.25 88 CYS A N 1
ATOM 674 C CA . CYS A 1 88 ? 6.234 -0.816 2.479 1 88.25 88 CYS A CA 1
ATOM 675 C C . CYS A 1 88 ? 4.84 -1.128 3.006 1 88.25 88 CYS A C 1
ATOM 677 O O . CYS A 1 88 ? 4.621 -1.169 4.219 1 88.25 88 CYS A O 1
ATOM 679 N N . ALA A 1 89 ? 3.939 -1.463 2.104 1 86.44 89 ALA A N 1
ATOM 680 C CA . ALA A 1 89 ? 2.551 -1.729 2.471 1 86.44 89 ALA A CA 1
ATOM 681 C C . ALA A 1 89 ? 2.43 -3.047 3.23 1 86.44 89 ALA A C 1
ATOM 683 O O . ALA A 1 89 ? 1.595 -3.178 4.129 1 86.44 89 ALA A O 1
ATOM 684 N N . ALA A 1 90 ? 3.285 -3.941 2.885 1 89.81 90 ALA A N 1
ATOM 685 C CA . ALA A 1 90 ? 3.182 -5.277 3.465 1 89.81 90 ALA A CA 1
ATOM 686 C C . ALA A 1 90 ? 4.105 -5.426 4.668 1 89.81 90 ALA A C 1
ATOM 688 O O . ALA A 1 90 ? 3.932 -6.336 5.484 1 89.81 90 ALA A O 1
ATOM 689 N N . ASP A 1 91 ? 5.148 -4.637 4.738 1 88.5 91 ASP A N 1
ATOM 690 C CA . ASP A 1 91 ? 6.184 -4.742 5.766 1 88.5 91 ASP A CA 1
ATOM 691 C C . ASP A 1 91 ? 5.723 -4.109 7.074 1 88.5 91 ASP A C 1
ATOM 693 O O . ASP A 1 91 ? 6.09 -2.975 7.387 1 88.5 91 ASP A O 1
ATOM 697 N N . ASP A 1 92 ? 5.016 -4.773 7.852 1 80.94 92 ASP A N 1
ATOM 698 C CA . ASP A 1 92 ? 4.43 -4.277 9.094 1 80.94 92 ASP A CA 1
ATOM 699 C C . ASP A 1 92 ? 5.512 -3.973 10.125 1 80.94 92 ASP A C 1
ATOM 701 O O . ASP A 1 92 ? 5.32 -3.125 11 1 80.94 92 ASP A O 1
ATOM 705 N N . ASP A 1 93 ? 6.582 -4.637 10.031 1 79.31 93 ASP A N 1
ATOM 706 C CA . ASP A 1 93 ? 7.621 -4.449 11.039 1 79.31 93 ASP A CA 1
ATOM 707 C C . ASP A 1 93 ? 8.727 -3.529 10.516 1 79.31 93 ASP A C 1
ATOM 709 O O . ASP A 1 93 ? 9.766 -3.371 11.164 1 79.31 93 ASP A O 1
ATOM 713 N N . SER A 1 94 ? 8.602 -3.039 9.352 1 80 94 SER A N 1
ATOM 714 C CA . SER A 1 94 ? 9.516 -2.068 8.742 1 80 94 SER A CA 1
ATOM 715 C C . SER A 1 94 ? 10.938 -2.613 8.672 1 80 94 SER A C 1
ATOM 717 O O . SER A 1 94 ? 11.898 -1.89 8.938 1 80 94 SER A O 1
ATOM 719 N N . ASP A 1 95 ? 11.125 -3.898 8.375 1 83.44 95 ASP A N 1
ATOM 720 C CA . ASP A 1 95 ? 12.453 -4.496 8.25 1 83.44 95 ASP A CA 1
ATOM 721 C C . ASP A 1 95 ? 12.93 -4.473 6.805 1 83.44 95 ASP A C 1
ATOM 723 O O . ASP A 1 95 ? 14.07 -4.84 6.516 1 83.44 95 ASP A O 1
ATOM 727 N N . GLY A 1 96 ? 12.07 -4.066 5.953 1 87.62 96 GLY A N 1
ATOM 728 C CA . GLY A 1 96 ? 12.414 -3.98 4.543 1 87.62 96 GLY A CA 1
ATOM 729 C C . GLY A 1 96 ? 12.195 -5.281 3.791 1 87.62 96 GLY A C 1
ATOM 730 O O . GLY A 1 96 ? 12.711 -5.465 2.689 1 87.62 96 GLY A O 1
ATOM 731 N N . ARG A 1 97 ? 11.578 -6.25 4.387 1 90.56 97 ARG A N 1
ATOM 732 C CA . ARG A 1 97 ? 11.242 -7.535 3.775 1 90.56 97 ARG A CA 1
ATOM 733 C C . ARG A 1 97 ? 9.836 -7.977 4.164 1 90.56 97 ARG A C 1
ATOM 735 O O . ARG A 1 97 ? 9.297 -7.52 5.172 1 90.56 97 ARG A O 1
ATOM 742 N N . ILE A 1 98 ? 9.297 -8.727 3.305 1 94.88 98 ILE A N 1
ATOM 743 C CA . ILE A 1 98 ? 7.945 -9.211 3.566 1 94.88 98 ILE A CA 1
ATOM 744 C C . ILE A 1 98 ? 7.996 -10.664 4.031 1 94.88 98 ILE A C 1
ATOM 746 O O . ILE A 1 98 ? 8.422 -11.547 3.279 1 94.88 98 ILE A O 1
ATOM 750 N N . GLY A 1 99 ? 7.59 -10.875 5.195 1 93.62 99 GLY A N 1
ATOM 751 C CA . GLY A 1 99 ? 7.508 -12.234 5.695 1 93.62 99 GLY A CA 1
ATOM 752 C C . GLY A 1 99 ? 6.211 -12.93 5.316 1 93.62 99 GLY A C 1
ATOM 753 O O . GLY A 1 99 ? 5.285 -12.289 4.812 1 93.62 99 GLY A O 1
ATOM 754 N N . ALA A 1 100 ? 6.172 -14.211 5.633 1 93.38 100 ALA A N 1
ATOM 755 C CA . ALA A 1 100 ? 4.988 -15.008 5.297 1 93.38 100 ALA A CA 1
ATOM 756 C C . ALA A 1 100 ? 3.756 -14.484 6.027 1 93.38 100 ALA A C 1
ATOM 758 O O . ALA A 1 100 ? 2.678 -14.375 5.438 1 93.38 100 ALA A O 1
ATOM 759 N N . ASP A 1 101 ? 3.951 -14.164 7.215 1 93.56 101 ASP A N 1
ATOM 760 C CA . ASP A 1 101 ? 2.846 -13.656 8.023 1 93.56 101 ASP A CA 1
ATOM 761 C C . ASP A 1 101 ? 2.359 -12.305 7.5 1 93.56 101 ASP A C 1
ATOM 763 O O . ASP A 1 101 ? 1.154 -12.055 7.43 1 93.56 101 ASP A O 1
ATOM 767 N N . GLU A 1 102 ? 3.285 -11.477 7.195 1 93.56 102 GLU A N 1
ATOM 768 C CA . GLU A 1 102 ? 2.953 -10.156 6.684 1 93.56 102 GLU A CA 1
ATOM 769 C C . GLU A 1 102 ? 2.256 -10.242 5.328 1 93.56 102 GLU A C 1
ATOM 771 O O . GLU A 1 102 ? 1.278 -9.531 5.082 1 93.56 102 GLU A O 1
ATOM 776 N N . PHE A 1 103 ? 2.799 -11.133 4.551 1 94.44 103 PHE A N 1
ATOM 777 C CA . PHE A 1 103 ? 2.197 -11.352 3.24 1 94.44 103 PHE A CA 1
ATOM 778 C C . PHE A 1 103 ? 0.767 -11.852 3.377 1 94.44 103 PHE A C 1
ATOM 780 O O . PHE A 1 103 ? -0.145 -11.336 2.73 1 94.44 103 PHE A O 1
ATOM 787 N N . GLN A 1 104 ? 0.646 -12.797 4.242 1 93.69 104 GLN A N 1
ATOM 788 C CA . GLN A 1 104 ? -0.678 -13.367 4.477 1 93.69 104 GLN A CA 1
ATOM 789 C C . GLN A 1 104 ? -1.649 -12.305 4.984 1 93.69 104 GLN A C 1
ATOM 791 O O . GLN A 1 104 ? -2.812 -12.273 4.574 1 93.69 104 GLN A O 1
ATOM 796 N N . ALA A 1 105 ? -1.136 -11.492 5.812 1 90.31 105 ALA A N 1
ATOM 797 C CA . ALA A 1 105 ? -1.963 -10.43 6.371 1 90.31 105 ALA A CA 1
ATOM 798 C C . ALA A 1 105 ? -2.408 -9.453 5.281 1 90.31 105 ALA A C 1
ATOM 800 O O . ALA A 1 105 ? -3.562 -9.016 5.266 1 90.31 105 ALA A O 1
ATOM 801 N N . MET A 1 106 ? -1.519 -9.156 4.402 1 89.62 106 MET A N 1
ATOM 802 C CA . MET A 1 106 ? -1.808 -8.234 3.314 1 89.62 106 MET A CA 1
ATOM 803 C C . MET A 1 106 ? -2.818 -8.828 2.342 1 89.62 106 MET A C 1
ATOM 805 O O . MET A 1 106 ? -3.738 -8.141 1.894 1 89.62 106 MET A O 1
ATOM 809 N N . VAL A 1 107 ? -2.635 -10.117 2.01 1 92.25 107 VAL A N 1
ATOM 810 C CA . VAL A 1 107 ? -3.494 -10.812 1.057 1 92.25 107 VAL A CA 1
ATOM 811 C C . VAL A 1 107 ? -4.902 -10.945 1.631 1 92.25 107 VAL A C 1
ATOM 813 O O . VAL A 1 107 ? -5.891 -10.727 0.924 1 92.25 107 VAL A O 1
ATOM 816 N N . LEU A 1 108 ? -4.953 -11.195 2.963 1 87.75 108 LEU A N 1
ATOM 817 C CA . LEU A 1 108 ? -6.246 -11.484 3.574 1 87.75 108 LEU A CA 1
ATOM 818 C C . LEU A 1 108 ? -6.863 -10.227 4.172 1 87.75 108 LEU A C 1
ATOM 820 O O . LEU A 1 108 ? -7.965 -10.273 4.723 1 87.75 108 LEU A O 1
ATOM 824 N N . SER A 1 109 ? -6.086 -9.117 4.023 1 74.5 109 SER A N 1
ATOM 825 C CA . SER A 1 109 ? -6.598 -7.848 4.527 1 74.5 109 SER A CA 1
ATOM 826 C C . SER A 1 109 ? -7.699 -7.297 3.623 1 74.5 109 SER A C 1
ATOM 828 O O . SER A 1 109 ? -7.758 -7.625 2.438 1 74.5 109 SER A O 1
ATOM 830 N N . MET B 1 1 ? -7.211 24.031 13.883 1 50.41 1 MET B N 1
ATOM 831 C CA . MET B 1 1 ? -6.309 23.188 14.648 1 50.41 1 MET B CA 1
ATOM 832 C C . MET B 1 1 ? -5.422 22.359 13.727 1 50.41 1 MET B C 1
ATOM 834 O O . MET B 1 1 ? -5.926 21.656 12.844 1 50.41 1 MET B O 1
ATOM 838 N N . SER B 1 2 ? -4.223 22.688 13.422 1 67.56 2 SER B N 1
ATOM 839 C CA . SER B 1 2 ? -3.32 22.312 12.344 1 67.56 2 SER B CA 1
ATOM 840 C C . SER B 1 2 ? -2.531 21.047 12.695 1 67.56 2 SER B C 1
ATOM 842 O O . SER B 1 2 ? -2.52 20.625 13.844 1 67.56 2 SER B O 1
ATOM 844 N N . LEU B 1 3 ? -2.23 20.156 11.766 1 78.75 3 LEU B N 1
ATOM 845 C CA . LEU B 1 3 ? -1.402 18.969 11.93 1 78.75 3 LEU B CA 1
ATOM 846 C C . LEU B 1 3 ? -0.316 19.203 12.969 1 78.75 3 LEU B C 1
ATOM 848 O O . LEU B 1 3 ? 0.039 18.281 13.719 1 78.75 3 LEU B O 1
ATOM 852 N N . SER B 1 4 ? -0.015 20.484 13.172 1 80.19 4 SER B N 1
ATOM 853 C CA . SER B 1 4 ? 1.073 20.812 14.086 1 80.19 4 SER B CA 1
ATOM 854 C C . SER B 1 4 ? 0.626 20.719 15.539 1 80.19 4 SER B C 1
ATOM 856 O O . SER B 1 4 ? 1.457 20.719 16.453 1 80.19 4 SER B O 1
ATOM 858 N N . SER B 1 5 ? -0.687 20.703 15.734 1 84.19 5 SER B N 1
ATOM 859 C CA . SER B 1 5 ? -1.207 20.562 17.094 1 84.19 5 SER B CA 1
ATOM 860 C C . SER B 1 5 ? -1.206 19.109 17.547 1 84.19 5 SER B C 1
ATOM 862 O O . SER B 1 5 ? -1.236 18.828 18.734 1 84.19 5 SER B O 1
ATOM 864 N N . ILE B 1 6 ? -1.202 18.328 16.625 1 85.81 6 ILE B N 1
ATOM 865 C CA . ILE B 1 6 ? -1.279 16.906 16.891 1 85.81 6 ILE B CA 1
ATOM 866 C C . ILE B 1 6 ? 0.113 16.281 16.797 1 85.81 6 ILE B C 1
ATOM 868 O O . ILE B 1 6 ? 0.502 15.477 17.641 1 85.81 6 ILE B O 1
ATOM 872 N N . LEU B 1 7 ? 0.856 16.797 15.812 1 90.94 7 LEU B N 1
ATOM 873 C CA . LEU B 1 7 ? 2.168 16.234 15.523 1 90.94 7 LEU B CA 1
ATOM 874 C C . LEU B 1 7 ? 3.27 17.266 15.742 1 90.94 7 LEU B C 1
ATOM 876 O O . LEU B 1 7 ? 3.014 18.469 15.688 1 90.94 7 LEU B O 1
ATOM 880 N N . SER B 1 8 ? 4.441 16.766 16 1 90.88 8 SER B N 1
ATOM 881 C CA . SER B 1 8 ? 5.598 17.641 16.172 1 90.88 8 SER B CA 1
ATOM 882 C C . SER B 1 8 ? 6.184 18.047 14.836 1 90.88 8 SER B C 1
ATOM 884 O O . SER B 1 8 ? 6.348 17.219 13.938 1 90.88 8 SER B O 1
ATOM 886 N N . ALA B 1 9 ? 6.543 19.297 14.742 1 89.69 9 ALA B N 1
ATOM 887 C CA . ALA B 1 9 ? 7.152 19.812 13.516 1 89.69 9 ALA B CA 1
ATOM 888 C C . ALA B 1 9 ? 8.414 19.016 13.164 1 89.69 9 ALA B C 1
ATOM 890 O O . ALA B 1 9 ? 8.68 18.75 11.992 1 89.69 9 ALA B O 1
ATOM 891 N N . ASP B 1 10 ? 9.156 18.734 14.25 1 93.81 10 ASP B N 1
ATOM 892 C CA . ASP B 1 10 ? 10.391 17.984 14.047 1 93.81 10 ASP B CA 1
ATOM 893 C C . ASP B 1 10 ? 10.102 16.594 13.492 1 93.81 10 ASP B C 1
ATOM 895 O O . ASP B 1 10 ? 10.797 16.125 12.594 1 93.81 10 ASP B O 1
ATOM 899 N N . ALA B 1 11 ? 9.062 15.992 14.023 1 93.81 11 ALA B N 1
ATOM 900 C CA . ALA B 1 11 ? 8.688 14.656 13.578 1 93.81 11 ALA B CA 1
ATOM 901 C C . ALA B 1 11 ? 8.211 14.672 12.125 1 93.81 11 ALA B C 1
ATOM 903 O O . ALA B 1 11 ? 8.594 13.812 11.336 1 93.81 11 ALA B O 1
ATOM 904 N N . ILE B 1 12 ? 7.449 15.664 11.805 1 94.12 12 ILE B N 1
ATOM 905 C CA . ILE B 1 12 ? 6.934 15.828 10.445 1 94.12 12 ILE B CA 1
ATOM 906 C C . ILE B 1 12 ? 8.094 16.047 9.477 1 94.12 12 ILE B C 1
ATOM 908 O O . ILE B 1 12 ? 8.164 15.398 8.43 1 94.12 12 ILE B O 1
ATOM 912 N N . ASP B 1 13 ? 8.984 16.906 9.906 1 93.75 13 ASP B N 1
ATOM 913 C CA . ASP B 1 13 ? 10.148 17.203 9.07 1 93.75 13 ASP B CA 1
ATOM 914 C C . ASP B 1 13 ? 10.969 15.938 8.82 1 93.75 13 ASP B C 1
ATOM 916 O O . ASP B 1 13 ? 11.43 15.703 7.699 1 93.75 13 ASP B O 1
ATOM 920 N N . GLY B 1 14 ? 11.133 15.18 9.859 1 94.44 14 GLY B N 1
ATOM 921 C CA . GLY B 1 14 ? 11.852 13.922 9.734 1 94.44 14 GLY B CA 1
ATOM 922 C C . GLY B 1 14 ? 11.18 12.945 8.797 1 94.44 14 GLY B C 1
ATOM 923 O O . GLY B 1 14 ? 11.844 12.273 8 1 94.44 14 GLY B O 1
ATOM 924 N N . ALA B 1 15 ? 9.875 12.883 8.875 1 94 15 ALA B N 1
ATOM 925 C CA . ALA B 1 15 ? 9.094 11.984 8.023 1 94 15 ALA B CA 1
ATOM 926 C C . ALA B 1 15 ? 9.188 12.398 6.562 1 94 15 ALA B C 1
ATOM 928 O O . ALA B 1 15 ? 9.359 11.555 5.68 1 94 15 ALA B O 1
ATOM 929 N N . ILE B 1 16 ? 9.102 13.703 6.293 1 94.62 16 ILE B N 1
ATOM 930 C CA . ILE B 1 16 ? 9.172 14.242 4.938 1 94.62 16 ILE B CA 1
ATOM 931 C C . ILE B 1 16 ? 10.555 14 4.352 1 94.62 16 ILE B C 1
ATOM 933 O O . ILE B 1 16 ? 10.688 13.625 3.184 1 94.62 16 ILE B O 1
ATOM 937 N N . LYS B 1 17 ? 11.539 14.164 5.191 1 94.12 17 LYS B N 1
ATOM 938 C CA . LYS B 1 17 ? 12.914 13.977 4.754 1 94.12 17 LYS B CA 1
ATOM 939 C C . LYS B 1 17 ? 13.18 12.531 4.344 1 94.12 17 LYS B C 1
ATOM 941 O O . LYS B 1 17 ? 14.008 12.266 3.473 1 94.12 17 LYS B O 1
ATOM 946 N N . ASP B 1 18 ? 12.508 11.641 4.973 1 92 18 ASP B N 1
ATOM 947 C CA . ASP B 1 18 ? 12.672 10.219 4.688 1 92 18 ASP B CA 1
ATOM 948 C C . ASP B 1 18 ? 12.133 9.867 3.301 1 92 18 ASP B C 1
ATOM 950 O O . ASP B 1 18 ? 12.594 8.914 2.672 1 92 18 ASP B O 1
ATOM 954 N N . CYS B 1 19 ? 11.203 10.672 2.834 1 93.19 19 CYS B N 1
ATOM 955 C CA . CYS B 1 19 ? 10.594 10.391 1.542 1 93.19 19 CYS B CA 1
ATOM 956 C C . CYS B 1 19 ? 10.773 11.562 0.585 1 93.19 19 CYS B C 1
ATOM 958 O O . CYS B 1 19 ? 9.875 11.875 -0.196 1 93.19 19 CYS B O 1
ATOM 960 N N . GLN B 1 20 ? 11.867 12.094 0.729 1 90.56 20 GLN B N 1
ATOM 961 C CA . GLN B 1 20 ? 12.164 13.242 -0.124 1 90.56 20 GLN B CA 1
ATOM 962 C C . GLN B 1 20 ? 12.406 12.805 -1.565 1 90.56 20 GLN B C 1
ATOM 964 O O . GLN B 1 20 ? 12.164 13.578 -2.5 1 90.56 20 GLN B O 1
ATOM 969 N N . ALA B 1 21 ? 12.859 11.531 -1.703 1 90.31 21 ALA B N 1
ATOM 970 C CA . ALA B 1 21 ? 13.086 10.992 -3.043 1 90.31 21 ALA B CA 1
ATOM 971 C C . ALA B 1 21 ? 11.781 10.531 -3.684 1 90.31 21 ALA B C 1
ATOM 973 O O . ALA B 1 21 ? 10.922 9.961 -3.012 1 90.31 21 ALA B O 1
ATOM 974 N N . PRO B 1 22 ? 11.695 10.938 -4.969 1 88.25 22 PRO B N 1
ATOM 975 C CA . PRO B 1 22 ? 10.5 10.453 -5.652 1 88.25 22 PRO B CA 1
ATOM 976 C C . PRO B 1 22 ? 10.344 8.938 -5.574 1 88.25 22 PRO B C 1
ATOM 978 O O . PRO B 1 22 ? 11.344 8.211 -5.605 1 88.25 22 PRO B O 1
ATOM 981 N N . ASP B 1 23 ? 9.109 8.477 -5.309 1 86.44 23 ASP B N 1
ATOM 982 C CA . ASP B 1 23 ? 8.773 7.055 -5.305 1 86.44 23 ASP B CA 1
ATOM 983 C C . ASP B 1 23 ? 9.336 6.355 -4.074 1 86.44 23 ASP B C 1
ATOM 985 O O . ASP B 1 23 ? 9.594 5.148 -4.098 1 86.44 23 ASP B O 1
ATOM 989 N N . SER B 1 24 ? 9.711 7.102 -3.102 1 87.62 24 SER B N 1
ATOM 990 C CA . SER B 1 24 ? 10.219 6.555 -1.849 1 87.62 24 SER B CA 1
ATOM 991 C C . SER B 1 24 ? 9.219 6.734 -0.717 1 87.62 24 SER B C 1
ATOM 993 O O . SER B 1 24 ? 9.445 6.281 0.405 1 87.62 24 SER B O 1
ATOM 995 N N . PHE B 1 25 ? 8.148 7.23 -1.092 1 92.88 25 PHE B N 1
ATOM 996 C CA . PHE B 1 25 ? 7.137 7.527 -0.084 1 92.88 25 PHE B CA 1
ATOM 997 C C . PHE B 1 25 ? 6.434 6.254 0.373 1 92.88 25 PHE B C 1
ATOM 999 O O . PHE B 1 25 ? 5.934 5.484 -0.45 1 92.88 25 PHE B O 1
ATOM 1006 N N . CYS B 1 26 ? 6.5 5.973 1.645 1 90.62 26 CYS B N 1
ATOM 1007 C CA . CYS B 1 26 ? 5.754 4.883 2.273 1 90.62 26 CYS B CA 1
ATOM 1008 C C . CYS B 1 26 ? 4.805 5.418 3.34 1 90.62 26 CYS B C 1
ATOM 1010 O O . CYS B 1 26 ? 5.246 5.961 4.355 1 90.62 26 CYS B O 1
ATOM 1012 N N . PRO B 1 27 ? 3.502 5.285 3.174 1 92.94 27 PRO B N 1
ATOM 1013 C CA . PRO B 1 27 ? 2.543 5.836 4.137 1 92.94 27 PRO B CA 1
ATOM 1014 C C . PRO B 1 27 ? 2.758 5.305 5.551 1 92.94 27 PRO B C 1
ATOM 1016 O O . PRO B 1 27 ? 2.779 6.086 6.508 1 92.94 27 PRO B O 1
ATOM 1019 N N . LYS B 1 28 ? 2.875 4.074 5.754 1 89.56 28 LYS B N 1
ATOM 1020 C CA . LYS B 1 28 ? 3.047 3.475 7.074 1 89.56 28 LYS B CA 1
ATOM 1021 C C . LYS B 1 28 ? 4.309 4 7.754 1 89.56 28 LYS B C 1
ATOM 1023 O O . LYS B 1 28 ? 4.285 4.336 8.938 1 89.56 28 LYS B O 1
ATOM 1028 N N . LYS B 1 29 ? 5.34 3.99 7.008 1 90 29 LYS B N 1
ATOM 1029 C CA . LYS B 1 29 ? 6.594 4.512 7.543 1 90 29 LYS B CA 1
ATOM 1030 C C . LYS B 1 29 ? 6.469 5.992 7.891 1 90 29 LYS B C 1
ATOM 1032 O O . LYS B 1 29 ? 6.988 6.441 8.914 1 90 29 LYS B O 1
ATOM 1037 N N . PHE B 1 30 ? 5.805 6.676 6.992 1 94 30 PHE B N 1
ATOM 1038 C CA . PHE B 1 30 ? 5.59 8.102 7.203 1 94 30 PHE B CA 1
ATOM 1039 C C . PHE B 1 30 ? 4.855 8.352 8.516 1 94 30 PHE B C 1
ATOM 1041 O O . PHE B 1 30 ? 5.281 9.188 9.32 1 94 30 PHE B O 1
ATOM 1048 N N . PHE B 1 31 ? 3.867 7.617 8.75 1 94 31 PHE B N 1
ATOM 1049 C CA . PHE B 1 31 ? 3.053 7.773 9.945 1 94 31 PHE B CA 1
ATOM 1050 C C . PHE B 1 31 ? 3.848 7.402 11.195 1 94 31 PHE B C 1
ATOM 1052 O O . PHE B 1 31 ? 3.672 8.008 12.25 1 94 31 PHE B O 1
ATOM 1059 N N . GLN B 1 32 ? 4.66 6.469 11.055 1 91.06 32 GLN B N 1
ATOM 1060 C CA . GLN B 1 32 ? 5.5 6.074 12.18 1 91.06 32 GLN B CA 1
ATOM 1061 C C .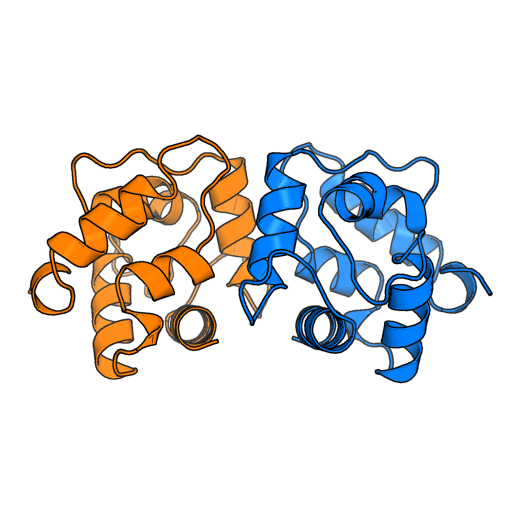 GLN B 1 32 ? 6.527 7.156 12.508 1 91.06 32 GLN B C 1
ATOM 1063 O O . GLN B 1 32 ? 6.77 7.453 13.68 1 91.06 32 GLN B O 1
ATOM 1068 N N . LEU B 1 33 ? 7.133 7.707 11.492 1 91.75 33 LEU B N 1
ATOM 1069 C CA . LEU B 1 33 ? 8.164 8.727 11.672 1 91.75 33 LEU B CA 1
ATOM 1070 C C . LEU B 1 33 ? 7.57 10 12.258 1 91.75 33 LEU B C 1
ATOM 1072 O O . LEU B 1 33 ? 8.188 10.648 13.102 1 91.75 33 LEU B O 1
ATOM 1076 N N . CYS B 1 34 ? 6.375 10.359 11.82 1 93.62 34 CYS B N 1
ATOM 1077 C CA . CYS B 1 34 ? 5.727 11.57 12.32 1 93.62 34 CYS B CA 1
ATOM 1078 C C . CYS B 1 34 ? 5.074 11.312 13.672 1 93.62 34 CYS B C 1
ATOM 1080 O O . CYS B 1 34 ? 4.703 12.258 14.367 1 93.62 34 CYS B O 1
ATOM 1082 N N . GLY B 1 35 ? 4.879 10.008 13.984 1 93.25 35 GLY B N 1
ATOM 1083 C CA . GLY B 1 35 ? 4.312 9.625 15.266 1 93.25 35 GLY B CA 1
ATOM 1084 C C . GLY B 1 35 ? 2.799 9.508 15.242 1 93.25 35 GLY B C 1
ATOM 1085 O O . GLY B 1 35 ? 2.16 9.398 16.281 1 93.25 35 GLY B O 1
ATOM 1086 N N . LEU B 1 36 ? 2.252 9.602 14.133 1 93.69 36 LEU B N 1
ATOM 1087 C CA . LEU B 1 36 ? 0.802 9.508 14 1 93.69 36 LEU B CA 1
ATOM 1088 C C . LEU B 1 36 ? 0.305 8.125 14.383 1 93.69 36 LEU B C 1
ATOM 1090 O O . LEU B 1 36 ? -0.771 7.984 14.969 1 93.69 36 LEU B O 1
ATOM 1094 N N . SER B 1 37 ? 1.081 7.148 14.062 1 91.44 37 SER B N 1
ATOM 1095 C CA . SER B 1 37 ? 0.724 5.762 14.344 1 91.44 37 SER B CA 1
ATOM 1096 C C . SER B 1 37 ? 0.646 5.504 15.844 1 91.44 37 SER B C 1
ATOM 1098 O O . SER B 1 37 ? 0.102 4.484 16.281 1 91.44 37 SER B O 1
ATOM 1100 N N . LYS B 1 38 ? 1.271 6.422 16.594 1 92.69 38 LYS B N 1
ATOM 1101 C CA . LYS B 1 38 ? 1.293 6.266 18.047 1 92.69 38 LYS B CA 1
ATOM 1102 C C . LYS B 1 38 ? 0.225 7.137 18.703 1 92.69 38 LYS B C 1
ATOM 1104 O O . LYS B 1 38 ? 0.077 7.125 19.938 1 92.69 38 LYS B O 1
ATOM 1109 N N . LYS B 1 39 ? -0.477 7.828 17.859 1 93.81 39 LYS B N 1
ATOM 1110 C CA . LYS B 1 39 ? -1.511 8.719 18.375 1 93.81 39 LYS B CA 1
ATOM 1111 C C . LYS B 1 39 ? -2.838 7.98 18.531 1 93.81 39 LYS B C 1
ATOM 1113 O O . LYS B 1 39 ? -2.965 6.824 18.141 1 93.81 39 LYS B O 1
ATOM 1118 N N . SER B 1 40 ? -3.814 8.672 19.172 1 93.94 40 SER B N 1
ATOM 1119 C CA . SER B 1 40 ? -5.129 8.086 19.375 1 93.94 40 SER B CA 1
ATOM 1120 C C . SER B 1 40 ? -5.969 8.133 18.109 1 93.94 40 SER B C 1
ATOM 1122 O O . SER B 1 40 ? -5.75 8.992 17.234 1 93.94 40 SER B O 1
ATOM 1124 N N . PRO B 1 41 ? -6.93 7.215 18.047 1 93.94 41 PRO B N 1
ATOM 1125 C CA . PRO B 1 41 ? -7.852 7.254 16.906 1 93.94 41 PRO B CA 1
ATOM 1126 C C . PRO B 1 41 ? -8.508 8.617 16.719 1 93.94 41 PRO B C 1
ATOM 1128 O O . PRO B 1 41 ? -8.805 9.016 15.586 1 93.94 41 PRO B O 1
ATOM 1131 N N . GLN B 1 42 ? -8.727 9.289 17.844 1 93.38 42 GLN B N 1
ATOM 1132 C CA . GLN B 1 42 ? -9.328 10.617 17.766 1 93.38 42 GLN B CA 1
ATOM 1133 C C . GLN B 1 42 ? -8.406 11.602 17.047 1 93.38 42 GLN B C 1
ATOM 1135 O O . GLN B 1 42 ? -8.859 12.391 16.219 1 93.38 42 GLN B O 1
ATOM 1140 N N . ASP B 1 43 ? -7.133 11.469 17.344 1 94.19 43 ASP B N 1
ATOM 1141 C CA . ASP B 1 43 ? -6.145 12.336 16.703 1 94.19 43 ASP B CA 1
ATOM 1142 C C . ASP B 1 43 ? -6.016 12.023 15.211 1 94.19 43 ASP B C 1
ATOM 1144 O O . ASP B 1 43 ? -5.926 12.93 14.383 1 94.19 43 ASP B O 1
ATOM 1148 N N . VAL B 1 44 ? -6.035 10.742 14.898 1 94.62 44 VAL B N 1
ATOM 1149 C CA . VAL B 1 44 ? -5.949 10.297 13.516 1 94.62 44 VAL B CA 1
ATOM 1150 C C . VAL B 1 44 ? -7.137 10.836 12.719 1 94.62 44 VAL B C 1
ATOM 1152 O O . VAL B 1 44 ? -6.988 11.258 11.578 1 94.62 44 VAL B O 1
ATOM 1155 N N . LYS B 1 45 ? -8.242 10.859 13.359 1 93.06 45 LYS B N 1
ATOM 1156 C CA . LYS B 1 45 ? -9.453 11.375 12.719 1 93.06 45 LYS B CA 1
ATOM 1157 C C . LYS B 1 45 ? -9.32 12.867 12.414 1 93.06 45 LYS B C 1
ATOM 1159 O O . LYS B 1 45 ? -9.805 13.344 11.391 1 93.06 45 LYS B O 1
ATOM 1164 N N . LYS B 1 46 ? -8.75 13.547 13.312 1 91.88 46 LYS B N 1
ATOM 1165 C CA . LYS B 1 46 ? -8.508 14.969 13.109 1 91.88 46 LYS B CA 1
ATOM 1166 C C . LYS B 1 46 ? -7.598 15.211 11.906 1 91.88 46 LYS B C 1
ATOM 1168 O O . LYS B 1 46 ? -7.855 16.094 11.094 1 91.88 46 LYS B O 1
ATOM 1173 N N . VAL B 1 47 ? -6.602 14.398 11.883 1 93.19 47 VAL B N 1
ATOM 1174 C CA . VAL B 1 47 ? -5.66 14.5 10.773 1 93.19 47 VAL B CA 1
ATOM 1175 C C . VAL B 1 47 ? -6.371 14.195 9.461 1 93.19 47 VAL B C 1
ATOM 1177 O O . VAL B 1 47 ? -6.172 14.898 8.461 1 93.19 47 VAL B O 1
ATOM 1180 N N . PHE B 1 48 ? -7.219 13.195 9.531 1 94.12 48 PHE B N 1
ATOM 1181 C CA . PHE B 1 48 ? -8.016 12.836 8.359 1 94.12 48 PHE B CA 1
ATOM 1182 C C . PHE B 1 48 ? -8.844 14.031 7.883 1 94.12 48 PHE B C 1
ATOM 1184 O O . PHE B 1 48 ? -8.914 14.305 6.684 1 94.12 48 PHE B O 1
ATOM 1191 N N . GLY B 1 49 ? -9.383 14.695 8.805 1 92.31 49 GLY B N 1
ATOM 1192 C CA . GLY B 1 49 ? -10.18 15.875 8.484 1 92.31 49 GLY B CA 1
ATOM 1193 C C . GLY B 1 49 ? -9.367 16.984 7.828 1 92.31 49 GLY B C 1
ATOM 1194 O O . GLY B 1 49 ? -9.898 17.734 7.016 1 92.31 49 GLY B O 1
ATOM 1195 N N . ILE B 1 50 ? -8.141 17.031 8.117 1 90.5 50 ILE B N 1
ATOM 1196 C CA . ILE B 1 50 ? -7.246 18.047 7.555 1 90.5 50 ILE B CA 1
ATOM 1197 C C . ILE B 1 50 ? -6.844 17.641 6.137 1 90.5 50 ILE B C 1
ATOM 1199 O O . ILE B 1 50 ? -6.75 18.5 5.25 1 90.5 50 ILE B O 1
ATOM 1203 N N . LEU B 1 51 ? -6.625 16.359 5.984 1 91.44 51 LEU B N 1
ATOM 1204 C CA . LEU B 1 51 ? -6.23 15.82 4.688 1 91.44 51 LEU B CA 1
ATOM 1205 C C . LEU B 1 51 ? -7.383 15.898 3.693 1 91.44 51 LEU B C 1
ATOM 1207 O O . LEU B 1 51 ? -7.172 16.172 2.51 1 91.44 51 LEU B O 1
ATOM 1211 N N . ASP B 1 52 ? -8.562 15.625 4.293 1 91.75 52 ASP B N 1
ATOM 1212 C CA . ASP B 1 52 ? -9.773 15.734 3.48 1 91.75 52 ASP B CA 1
ATOM 1213 C C . ASP B 1 52 ? -10.102 17.203 3.189 1 91.75 52 ASP B C 1
ATOM 1215 O O . ASP B 1 52 ? -11.062 17.75 3.74 1 91.75 52 ASP B O 1
ATOM 1219 N N . ASN B 1 53 ? -9.359 17.672 2.24 1 86.31 53 ASN B N 1
ATOM 1220 C CA . ASN B 1 53 ? -9.422 19.109 1.937 1 86.31 53 ASN B CA 1
ATOM 1221 C C . ASN B 1 53 ? -10.828 19.531 1.521 1 86.31 53 ASN B C 1
ATOM 1223 O O . ASN B 1 53 ? -11.258 20.641 1.817 1 86.31 53 ASN B O 1
ATOM 1227 N N . ASP B 1 54 ? -11.555 18.672 0.843 1 88.38 54 ASP B N 1
ATOM 1228 C CA . ASP B 1 54 ? -12.875 19.016 0.322 1 88.38 54 ASP B CA 1
ATOM 1229 C C . ASP B 1 54 ? -13.977 18.594 1.29 1 88.38 54 ASP B C 1
ATOM 1231 O O . ASP B 1 54 ? -15.164 18.734 0.986 1 88.38 54 ASP B O 1
ATOM 1235 N N . ALA B 1 55 ? -13.664 17.984 2.414 1 88.31 55 ALA B N 1
ATOM 1236 C CA . ALA B 1 55 ? -14.578 17.594 3.48 1 88.31 55 ALA B CA 1
ATOM 1237 C C . ALA B 1 55 ? -15.656 16.641 2.953 1 88.31 55 ALA B C 1
ATOM 1239 O O . ALA B 1 55 ? -16.828 16.797 3.289 1 88.31 55 ALA B O 1
ATOM 1240 N N . SER B 1 56 ? -15.273 15.828 1.984 1 89.75 56 SER B N 1
ATOM 1241 C CA . SER B 1 56 ? -16.203 14.852 1.418 1 89.75 56 SER B CA 1
ATOM 1242 C C . SER B 1 56 ? -16.359 13.648 2.34 1 89.75 56 SER B C 1
ATOM 1244 O O . SER B 1 56 ? -17.344 12.906 2.229 1 89.75 56 SER B O 1
ATOM 1246 N N . GLY B 1 57 ? -15.445 13.492 3.242 1 92.25 57 GLY B N 1
ATOM 1247 C CA . GLY B 1 57 ? -15.422 12.328 4.121 1 92.25 57 GLY B CA 1
ATOM 1248 C C . GLY B 1 57 ? -14.555 11.203 3.596 1 92.25 57 GLY B C 1
ATOM 1249 O O . GLY B 1 57 ? -14.508 10.125 4.191 1 92.25 57 GLY B O 1
ATOM 1250 N N . PHE B 1 58 ? -14.039 11.531 2.363 1 93.56 58 PHE B N 1
ATOM 1251 C CA . PHE B 1 58 ? -13.148 10.555 1.741 1 93.56 58 PHE B CA 1
ATOM 1252 C C . PHE B 1 58 ? -11.93 11.242 1.138 1 93.56 58 PHE B C 1
ATOM 1254 O O . PHE B 1 58 ? -11.992 12.414 0.761 1 93.56 58 PHE B O 1
ATOM 1261 N N . ILE B 1 59 ? -10.805 10.531 1.244 1 94.31 59 ILE B N 1
ATOM 1262 C CA . ILE B 1 59 ? -9.594 11.023 0.605 1 94.31 59 ILE B CA 1
ATOM 1263 C C . ILE B 1 59 ? -9.43 10.375 -0.768 1 94.31 59 ILE B C 1
ATOM 1265 O O . ILE B 1 59 ? -9.344 9.148 -0.876 1 94.31 59 ILE B O 1
ATOM 1269 N N . GLU B 1 6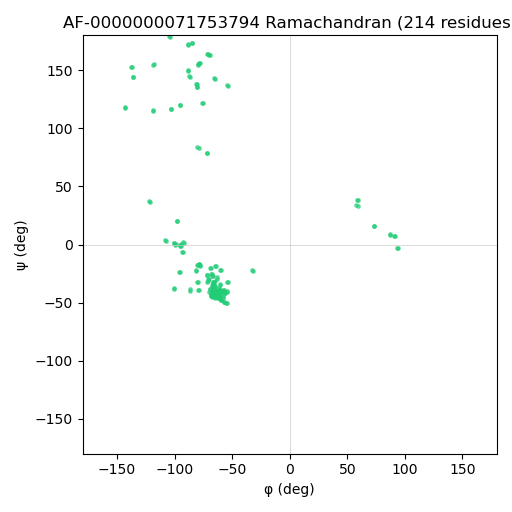0 ? -9.406 11.18 -1.729 1 92.94 60 GLU B N 1
ATOM 1270 C CA . GLU B 1 60 ? -9.289 10.695 -3.098 1 92.94 60 GLU B CA 1
ATOM 1271 C C . GLU B 1 60 ? -7.875 10.914 -3.637 1 92.94 60 GLU B C 1
ATOM 1273 O O . GLU B 1 60 ? -7.02 11.469 -2.943 1 92.94 60 GLU B O 1
ATOM 1278 N N . GLU B 1 61 ? -7.633 10.492 -4.859 1 92.75 61 GLU B N 1
ATOM 1279 C CA . GLU B 1 61 ? -6.316 10.555 -5.488 1 92.75 61 GLU B CA 1
ATOM 1280 C C . GLU B 1 61 ? -5.789 11.984 -5.531 1 92.75 61 GLU B C 1
ATOM 1282 O O . GLU B 1 61 ? -4.617 12.227 -5.238 1 92.75 61 GLU B O 1
ATOM 1287 N N . GLU B 1 62 ? -6.605 12.938 -5.801 1 92.25 62 GLU B N 1
ATOM 1288 C CA . GLU B 1 62 ? -6.215 14.336 -5.93 1 92.25 62 GLU B CA 1
ATOM 1289 C C . GLU B 1 62 ? -5.73 14.898 -4.594 1 92.25 62 GLU B C 1
ATOM 1291 O O . GLU B 1 62 ? -4.797 15.703 -4.559 1 92.25 62 GLU B O 1
ATOM 1296 N N . GLU B 1 63 ? -6.34 14.461 -3.539 1 94.38 63 GLU B N 1
ATOM 1297 C CA . GLU B 1 63 ? -5.957 14.945 -2.215 1 94.38 63 GLU B CA 1
ATOM 1298 C C . GLU B 1 63 ? -4.699 14.242 -1.715 1 94.38 63 GLU B C 1
ATOM 1300 O O . GLU B 1 63 ? -3.877 14.844 -1.022 1 94.38 63 GLU B O 1
ATOM 1305 N N . LEU B 1 64 ? -4.582 13 -2.119 1 94.75 64 LEU B N 1
ATOM 1306 C CA . LEU B 1 64 ? -3.426 12.203 -1.716 1 94.75 64 LEU B CA 1
ATOM 1307 C C . LEU B 1 64 ? -2.146 12.758 -2.34 1 94.75 64 LEU B C 1
ATOM 1309 O O . LEU B 1 64 ? -1.081 12.711 -1.721 1 94.75 64 LEU B O 1
ATOM 1313 N N . LYS B 1 65 ? -2.293 13.305 -3.508 1 93.75 65 LYS B N 1
ATOM 1314 C CA . LYS B 1 65 ? -1.157 13.891 -4.211 1 93.75 65 LYS B CA 1
ATOM 1315 C C . LYS B 1 65 ? -0.494 14.977 -3.371 1 93.75 65 LYS B C 1
ATOM 1317 O O . LYS B 1 65 ? 0.735 15.062 -3.316 1 93.75 65 LYS B O 1
ATOM 1322 N N . PHE B 1 66 ? -1.317 15.742 -2.703 1 93.88 66 PHE B N 1
ATOM 1323 C CA . PHE B 1 66 ? -0.817 16.844 -1.884 1 93.88 66 PHE B CA 1
ATOM 1324 C C . PHE B 1 66 ? -0.735 16.422 -0.419 1 93.88 66 PHE B C 1
ATOM 1326 O O . PHE B 1 66 ? -0.646 17.281 0.468 1 93.88 66 PHE B O 1
ATOM 1333 N N . PHE B 1 67 ? -0.703 15.211 -0.144 1 94.5 67 PHE B N 1
ATOM 1334 C CA . PHE B 1 67 ? -0.72 14.633 1.194 1 94.5 67 PHE B CA 1
ATOM 1335 C C . PHE B 1 67 ? 0.405 15.203 2.047 1 94.5 67 PHE B C 1
ATOM 1337 O O . PHE B 1 67 ? 0.161 15.727 3.137 1 94.5 67 PHE B O 1
ATOM 1344 N N . LEU B 1 68 ? 1.625 15.203 1.547 1 94.62 68 LEU B N 1
ATOM 1345 C CA . LEU B 1 68 ? 2.787 15.664 2.299 1 94.62 68 LEU B CA 1
ATOM 1346 C C . LEU B 1 68 ? 2.705 17.172 2.561 1 94.62 68 LEU B C 1
ATOM 1348 O O . LEU B 1 68 ? 3.104 17.641 3.627 1 94.62 68 LEU B O 1
ATOM 1352 N N . GLN B 1 69 ? 2.154 17.875 1.615 1 93.44 69 GLN B N 1
ATOM 1353 C CA . GLN B 1 69 ? 2.062 19.328 1.728 1 93.44 69 GLN B CA 1
ATOM 1354 C C . GLN B 1 69 ? 1.083 19.734 2.826 1 93.44 69 GLN B C 1
ATOM 1356 O O . GLN B 1 69 ? 1.116 20.859 3.307 1 93.44 69 GLN B O 1
ATOM 1361 N N . ARG B 1 70 ? 0.229 18.781 3.148 1 91.62 70 ARG B N 1
ATOM 1362 C CA . ARG B 1 70 ? -0.691 19.047 4.254 1 91.62 70 ARG B CA 1
ATOM 1363 C C . ARG B 1 70 ? 0.048 19.062 5.586 1 91.62 70 ARG B C 1
ATOM 1365 O O . ARG B 1 70 ? -0.365 19.766 6.516 1 91.62 70 ARG B O 1
ATOM 1372 N N . PHE B 1 71 ? 1.094 18.328 5.691 1 92.25 71 PHE B N 1
ATOM 1373 C CA . PHE B 1 71 ? 1.931 18.312 6.887 1 92.25 71 PHE B CA 1
ATOM 1374 C C . PHE B 1 71 ? 2.979 19.406 6.84 1 92.25 71 PHE B C 1
ATOM 1376 O O . PHE B 1 71 ? 3.266 20.047 7.859 1 92.25 71 PHE B O 1
ATOM 1383 N N . SER B 1 72 ? 3.475 19.578 5.652 1 91.44 72 SER B N 1
ATOM 1384 C CA . SER B 1 72 ? 4.488 20.594 5.426 1 91.44 72 SER B CA 1
ATOM 1385 C C . SER B 1 72 ? 4.312 21.266 4.066 1 91.44 72 SER B C 1
ATOM 1387 O O . SER B 1 72 ? 4.422 20.609 3.029 1 91.44 72 SER B O 1
ATOM 1389 N N . PRO B 1 73 ? 4.07 22.594 4.055 1 90.19 73 PRO B N 1
ATOM 1390 C CA . PRO B 1 73 ? 3.857 23.297 2.789 1 90.19 73 PRO B CA 1
ATOM 1391 C C . PRO B 1 73 ? 5.062 23.203 1.855 1 90.19 73 PRO B C 1
AT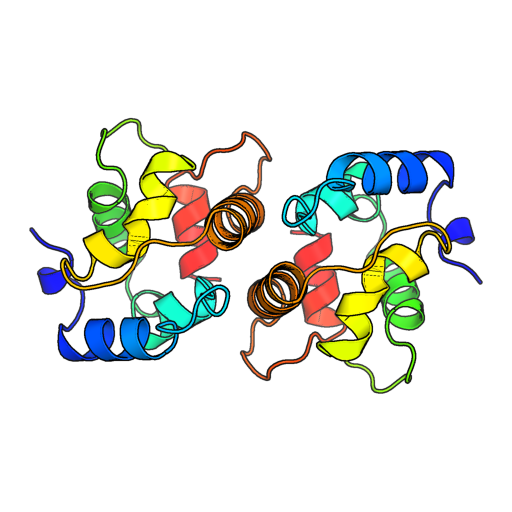OM 1393 O O . PRO B 1 73 ? 4.918 23.359 0.639 1 90.19 73 PRO B O 1
ATOM 1396 N N . GLY B 1 74 ? 6.215 22.938 2.393 1 91.12 74 GLY B N 1
ATOM 1397 C CA . GLY B 1 74 ? 7.418 22.875 1.58 1 91.12 74 GLY B CA 1
ATOM 1398 C C . GLY B 1 74 ? 7.723 21.469 1.09 1 91.12 74 GLY B C 1
ATOM 1399 O O . GLY B 1 74 ? 8.703 21.25 0.376 1 91.12 74 GLY B O 1
ATOM 1400 N N . ALA B 1 75 ? 6.887 20.547 1.409 1 92.94 75 ALA B N 1
ATOM 1401 C CA . ALA B 1 75 ? 7.125 19.156 1.022 1 92.94 75 ALA B CA 1
ATOM 1402 C C . ALA B 1 75 ? 6.742 18.922 -0.436 1 92.94 75 ALA B C 1
ATOM 1404 O O . ALA B 1 75 ? 6.012 19.719 -1.029 1 92.94 75 ALA B O 1
ATOM 1405 N N . ARG B 1 76 ? 7.316 17.953 -1.029 1 94.62 76 ARG B N 1
ATOM 1406 C CA . ARG B 1 76 ? 6.984 17.578 -2.404 1 94.62 76 ARG B CA 1
ATOM 1407 C C . ARG B 1 76 ? 5.609 16.922 -2.48 1 94.62 76 ARG B C 1
ATOM 1409 O O . ARG B 1 76 ? 5.059 16.5 -1.461 1 94.62 76 ARG B O 1
ATOM 1416 N N . VAL B 1 77 ? 5.062 16.844 -3.684 1 94.88 77 VAL B N 1
ATOM 1417 C CA . VAL B 1 77 ? 3.816 16.125 -3.906 1 94.88 77 VAL B CA 1
ATOM 1418 C C . VAL B 1 77 ? 4.121 14.656 -4.211 1 94.88 77 VAL B C 1
ATOM 1420 O O . VAL B 1 77 ? 5.223 14.328 -4.648 1 94.88 77 VAL B O 1
ATOM 1423 N N . LEU B 1 78 ? 3.201 13.844 -3.816 1 94.75 78 LEU B N 1
ATOM 1424 C CA . LEU B 1 78 ? 3.359 12.438 -4.176 1 94.75 78 LEU B CA 1
ATOM 1425 C C . LEU B 1 78 ? 3.281 12.25 -5.688 1 94.75 78 LEU B C 1
ATOM 1427 O O . LEU B 1 78 ? 2.512 12.945 -6.363 1 94.75 78 LEU B O 1
ATOM 1431 N N . THR B 1 79 ? 4.098 11.344 -6.133 1 93.5 79 THR B N 1
ATOM 1432 C CA . THR B 1 79 ? 4.004 11.016 -7.551 1 93.5 79 THR B CA 1
ATOM 1433 C C . THR B 1 79 ? 2.705 10.273 -7.852 1 93.5 79 THR B C 1
ATOM 1435 O O . THR B 1 79 ? 2.045 9.773 -6.941 1 93.5 79 THR B O 1
ATOM 1438 N N . ASP B 1 80 ? 2.336 10.227 -9.117 1 91.81 80 ASP B N 1
ATOM 1439 C CA . ASP B 1 80 ? 1.13 9.5 -9.508 1 91.81 80 ASP B CA 1
ATOM 1440 C C . ASP B 1 80 ? 1.167 8.062 -9.016 1 91.81 80 ASP B C 1
ATOM 1442 O O . ASP B 1 80 ? 0.159 7.539 -8.531 1 91.81 80 ASP B O 1
ATOM 1446 N N . THR B 1 81 ? 2.332 7.547 -9.141 1 90.94 81 THR B N 1
ATOM 1447 C CA . THR B 1 81 ? 2.518 6.156 -8.75 1 90.94 81 THR B CA 1
ATOM 1448 C C . THR B 1 81 ? 2.359 5.996 -7.238 1 90.94 81 THR B C 1
ATOM 1450 O O . THR B 1 81 ? 1.663 5.09 -6.773 1 90.94 81 THR B O 1
ATOM 1453 N N . GLU B 1 82 ? 2.971 6.898 -6.457 1 93.88 82 GLU B N 1
ATOM 1454 C CA . GLU B 1 82 ? 2.867 6.871 -5 1 93.88 82 GLU B CA 1
ATOM 1455 C C . GLU B 1 82 ? 1.426 7.078 -4.547 1 93.88 82 GLU B C 1
ATOM 1457 O O . GLU B 1 82 ? 0.955 6.402 -3.629 1 93.88 82 GLU B O 1
ATOM 1462 N N . THR B 1 83 ? 0.803 7.98 -5.258 1 93.62 83 THR B N 1
ATOM 1463 C CA . THR B 1 83 ? -0.572 8.328 -4.918 1 93.62 83 THR B CA 1
ATOM 1464 C C . THR B 1 83 ? -1.501 7.137 -5.129 1 93.62 83 THR B C 1
ATOM 1466 O O . THR B 1 83 ? -2.309 6.809 -4.258 1 93.62 83 THR B O 1
ATOM 1469 N N . LYS B 1 84 ? -1.369 6.492 -6.215 1 90.31 84 LYS B N 1
ATOM 1470 C CA . LYS B 1 84 ? -2.195 5.336 -6.539 1 90.31 84 LYS B CA 1
ATOM 1471 C C . LYS B 1 84 ? -1.911 4.172 -5.594 1 90.31 84 LYS B C 1
ATOM 1473 O O . LYS B 1 84 ? -2.834 3.49 -5.145 1 90.31 84 LYS B O 1
ATOM 1478 N N . ALA B 1 85 ? -0.663 4.023 -5.332 1 90.25 85 ALA B N 1
ATOM 1479 C CA . ALA B 1 85 ? -0.258 2.959 -4.414 1 90.25 85 ALA B CA 1
ATOM 1480 C C . ALA B 1 85 ? -0.807 3.203 -3.014 1 90.25 85 ALA B C 1
ATOM 1482 O O . ALA B 1 85 ? -1.245 2.268 -2.34 1 90.25 85 ALA B O 1
ATOM 1483 N N . PHE B 1 86 ? -0.743 4.465 -2.57 1 92.19 86 PHE B N 1
ATOM 1484 C CA . PHE B 1 86 ? -1.273 4.852 -1.268 1 92.19 86 PHE B CA 1
ATOM 1485 C C . PHE B 1 86 ? -2.771 4.582 -1.191 1 92.19 86 PHE B C 1
ATOM 1487 O O . PHE B 1 86 ? -3.254 3.996 -0.219 1 92.19 86 PHE B O 1
ATOM 1494 N N . LEU B 1 87 ? -3.424 4.973 -2.209 1 91 87 LEU B N 1
ATOM 1495 C CA . LEU B 1 87 ? -4.871 4.797 -2.293 1 91 87 LEU B CA 1
ATOM 1496 C C . LEU B 1 87 ? -5.242 3.316 -2.246 1 91 87 LEU B C 1
ATOM 1498 O O . LEU B 1 87 ? -6.148 2.922 -1.509 1 91 87 LEU B O 1
ATOM 1502 N N . CYS B 1 88 ? -4.555 2.535 -2.982 1 88.31 88 CYS B N 1
ATOM 1503 C CA . CYS B 1 88 ? -4.828 1.105 -3.082 1 88.31 88 CYS B CA 1
ATOM 1504 C C . CYS B 1 88 ? -4.543 0.401 -1.762 1 88.31 88 CYS B C 1
ATOM 1506 O O . CYS B 1 88 ? -5.312 -0.462 -1.335 1 88.31 88 CYS B O 1
ATOM 1508 N N . ALA B 1 89 ? -3.521 0.845 -1.065 1 86.38 89 ALA B N 1
ATOM 1509 C CA . ALA B 1 89 ? -3.109 0.219 0.188 1 86.38 89 ALA B CA 1
ATOM 1510 C C . ALA B 1 89 ? -4.109 0.509 1.302 1 86.38 89 ALA B C 1
ATOM 1512 O O . ALA B 1 89 ? -4.34 -0.333 2.174 1 86.38 89 ALA B O 1
ATOM 1513 N N . ALA B 1 90 ? -4.688 1.658 1.202 1 89.81 90 ALA B N 1
ATOM 1514 C CA . ALA B 1 90 ? -5.574 2.09 2.279 1 89.81 90 ALA B CA 1
ATOM 1515 C C . ALA B 1 90 ? -7.027 1.751 1.96 1 89.81 90 ALA B C 1
ATOM 1517 O O . ALA B 1 90 ? -7.875 1.718 2.855 1 89.81 90 ALA B O 1
ATOM 1518 N N . ASP B 1 91 ? -7.352 1.604 0.706 1 88.5 91 ASP B N 1
ATOM 1519 C CA . ASP B 1 91 ? -8.727 1.4 0.246 1 88.5 91 ASP B CA 1
ATOM 1520 C C . ASP B 1 91 ? -9.148 -0.055 0.422 1 88.5 91 ASP B C 1
ATOM 1522 O O . ASP B 1 91 ? -9.133 -0.833 -0.535 1 88.5 91 ASP B O 1
ATOM 1526 N N . ASP B 1 92 ? -9.57 -0.43 1.519 1 80.69 92 ASP B N 1
ATOM 1527 C CA . ASP B 1 92 ? -9.938 -1.802 1.86 1 80.69 92 ASP B CA 1
ATOM 1528 C C . ASP B 1 92 ? -11.172 -2.25 1.083 1 80.69 92 ASP B C 1
ATOM 1530 O O . ASP B 1 92 ? -11.359 -3.445 0.84 1 80.69 92 ASP B O 1
ATOM 1534 N N . ASP B 1 93 ? -11.969 -1.336 0.727 1 79.25 93 ASP B N 1
ATOM 1535 C CA . ASP B 1 93 ? -13.211 -1.704 0.055 1 79.25 93 ASP B CA 1
ATOM 1536 C C . ASP B 1 93 ? -13.094 -1.517 -1.456 1 79.25 93 ASP B C 1
ATOM 1538 O O . ASP B 1 93 ? -14.086 -1.635 -2.18 1 79.25 93 ASP B O 1
ATOM 1542 N N . SER B 1 94 ? -11.984 -1.104 -1.926 1 80.12 94 SER B N 1
ATOM 1543 C CA . SER B 1 94 ? -11.672 -0.963 -3.346 1 80.12 94 SER B CA 1
ATOM 1544 C C . SER B 1 94 ? -12.641 -0.004 -4.031 1 80.12 94 SER B C 1
ATOM 1546 O O . SER B 1 94 ? -13.094 -0.262 -5.148 1 80.12 94 SER B O 1
ATOM 1548 N N . ASP B 1 95 ? -13.047 1.079 -3.377 1 83.56 95 ASP B N 1
ATOM 1549 C CA . ASP B 1 95 ? -13.945 2.068 -3.965 1 83.56 95 ASP B CA 1
ATOM 1550 C C . ASP B 1 95 ? -13.156 3.201 -4.621 1 83.56 95 ASP B C 1
ATOM 1552 O O . ASP B 1 95 ? -13.742 4.074 -5.27 1 83.56 95 ASP B O 1
ATOM 1556 N N . GLY B 1 96 ? -11.906 3.172 -4.438 1 87.75 96 GLY B N 1
ATOM 1557 C CA . GLY B 1 96 ? -11.047 4.188 -5.035 1 87.75 96 GLY B CA 1
ATOM 1558 C C . GLY B 1 96 ? -10.898 5.422 -4.168 1 87.75 96 GLY B C 1
ATOM 1559 O O . GLY B 1 96 ? -10.469 6.477 -4.648 1 87.75 96 GLY B O 1
ATOM 1560 N N . ARG B 1 97 ? -11.375 5.418 -2.961 1 90.5 97 ARG B N 1
ATOM 1561 C CA . ARG B 1 97 ? -11.258 6.504 -1.996 1 90.5 97 ARG B CA 1
ATOM 1562 C C . ARG B 1 97 ? -10.922 5.973 -0.608 1 90.5 97 ARG B C 1
ATOM 1564 O O . ARG B 1 97 ? -11.164 4.801 -0.31 1 90.5 97 ARG B O 1
ATOM 1571 N N . ILE B 1 98 ? -10.289 6.809 0.11 1 94.81 98 ILE B N 1
ATOM 1572 C CA . ILE B 1 98 ? -9.906 6.406 1.459 1 94.81 98 ILE B CA 1
ATOM 1573 C C . ILE B 1 98 ? -10.852 7.047 2.477 1 94.81 98 ILE B C 1
ATOM 1575 O O . ILE B 1 98 ? -10.898 8.273 2.598 1 94.81 98 ILE B O 1
ATOM 1579 N N . GLY B 1 99 ? -11.539 6.242 3.15 1 93.62 99 GLY B N 1
ATOM 1580 C CA . GLY B 1 99 ? -12.391 6.746 4.215 1 93.62 99 GLY B CA 1
ATOM 1581 C C . GLY B 1 99 ? -11.664 6.93 5.527 1 93.62 99 GLY B C 1
ATOM 1582 O O . GLY B 1 99 ? -10.516 6.492 5.676 1 93.62 99 GLY B O 1
ATOM 1583 N N . ALA B 1 100 ? -12.375 7.52 6.469 1 93.31 100 ALA B N 1
ATOM 1584 C CA . ALA B 1 100 ? -11.781 7.781 7.773 1 93.31 100 ALA B CA 1
ATOM 1585 C C . ALA B 1 100 ? -11.398 6.48 8.477 1 93.31 100 ALA B C 1
ATOM 1587 O O . ALA B 1 100 ? -10.312 6.379 9.062 1 93.31 100 ALA B O 1
ATOM 1588 N N . ASP B 1 101 ? -12.242 5.57 8.367 1 93.56 101 ASP B N 1
ATOM 1589 C CA . ASP B 1 101 ? -11.992 4.277 9 1 93.56 101 ASP B CA 1
ATOM 1590 C C . ASP B 1 101 ? -10.805 3.568 8.352 1 93.56 101 ASP B C 1
ATOM 1592 O O . ASP B 1 101 ? -9.977 2.977 9.047 1 93.56 101 ASP B O 1
ATOM 1596 N N . GLU B 1 102 ? -10.781 3.604 7.082 1 93.5 102 GLU B N 1
ATOM 1597 C CA . GLU B 1 102 ? -9.695 2.967 6.34 1 93.5 102 GLU B CA 1
ATOM 1598 C C . GLU B 1 102 ? -8.359 3.646 6.625 1 93.5 102 GLU B C 1
ATOM 1600 O O . GLU B 1 102 ? -7.344 2.975 6.812 1 93.5 102 GLU B O 1
ATOM 1605 N N . PHE B 1 103 ? -8.469 4.953 6.648 1 94.44 103 PHE B N 1
ATOM 1606 C CA . PHE B 1 103 ? -7.266 5.723 6.957 1 94.44 103 PHE B CA 1
ATOM 1607 C C . PHE B 1 103 ? -6.754 5.391 8.352 1 94.44 103 PHE B C 1
ATOM 1609 O O . PHE B 1 103 ? -5.562 5.121 8.531 1 94.44 103 PHE B O 1
ATOM 1616 N N . GLN B 1 104 ? -7.672 5.363 9.25 1 93.69 104 GLN B N 1
ATOM 1617 C CA . GLN B 1 104 ? -7.312 5.051 10.633 1 93.69 104 GLN B CA 1
ATOM 1618 C C . GLN B 1 104 ? -6.707 3.654 10.734 1 93.69 104 GLN B C 1
ATOM 1620 O O . GLN B 1 104 ? -5.738 3.449 11.469 1 93.69 104 GLN B O 1
ATOM 1625 N N . ALA B 1 105 ? -7.273 2.803 9.992 1 90.31 105 ALA B N 1
ATOM 1626 C CA . ALA B 1 105 ? -6.785 1.427 10.008 1 90.31 105 ALA B CA 1
ATOM 1627 C C . ALA B 1 105 ? -5.359 1.349 9.461 1 90.31 105 ALA B C 1
ATOM 1629 O O . ALA B 1 105 ? -4.52 0.627 10 1 90.31 105 ALA B O 1
ATOM 1630 N N . MET B 1 106 ? -5.113 2.09 8.445 1 89.75 106 MET B N 1
ATOM 1631 C CA . MET B 1 106 ? -3.795 2.104 7.812 1 89.75 106 MET B CA 1
ATOM 1632 C C . MET B 1 106 ? -2.758 2.73 8.742 1 89.75 106 MET B C 1
ATOM 1634 O O . MET B 1 106 ? -1.639 2.229 8.852 1 89.75 106 MET B O 1
ATOM 1638 N N . VAL B 1 107 ? -3.131 3.848 9.391 1 92.12 107 VAL B N 1
ATOM 1639 C CA . VAL B 1 107 ? -2.23 4.582 10.273 1 92.12 107 VAL B CA 1
ATOM 1640 C C . VAL B 1 107 ? -1.901 3.732 11.5 1 92.12 107 VAL B C 1
ATOM 1642 O O . VAL B 1 107 ? -0.746 3.668 11.922 1 92.12 107 VAL B O 1
ATOM 1645 N N . LEU B 1 108 ? -2.934 2.994 11.977 1 87.81 108 LEU B N 1
ATOM 1646 C CA . LEU B 1 108 ? -2.762 2.268 13.234 1 87.81 108 LEU B CA 1
ATOM 1647 C C . LEU B 1 108 ? -2.346 0.825 12.969 1 87.81 108 LEU B C 1
ATOM 1649 O O . LEU B 1 108 ? -2.133 0.056 13.914 1 87.81 108 LEU B O 1
ATOM 1653 N N . SER B 1 109 ? -2.248 0.521 11.641 1 74.56 109 SER B N 1
ATOM 1654 C CA . SER B 1 109 ? -1.821 -0.826 11.281 1 74.56 109 SER B CA 1
ATOM 1655 C C . SER B 1 109 ? -0.329 -1.02 11.531 1 74.56 109 SER B C 1
ATOM 1657 O O . SER B 1 109 ? 0.434 -0.052 11.547 1 74.56 109 SER B O 1
#

Sequence (218 aa):
MSLSSILSADAIDGAIKDCQAPDSFCPKKFFQLCGLSKKSPQDVKKVFGILDNDASGFIEEEELKFFLQRFSPGARVLTDTETKAFLCAADDDSDGRIGADEFQAMVLSMSLSSILSADAIDGAIKDCQAPDSFCPKKFFQLCGLSKKSPQDVKKVFGILDNDASGFIEEEELKFFLQRFSPGARVLTDTETKAFLCAADDDSDGRIGADEFQAMVLS

Radius of gyration: 17.23 Å; Cα contacts (8 Å, |Δi|>4): 356; chains: 2; bounding box: 32×50×39 Å

InterPro domains:
  IPR002048 EF-hand domain [PF13499] (43-107)
  IPR002048 EF-hand domain [PS50222] (39-74)
  IPR002048 EF-hand domain [SM00054] (43-71)
  IPR002048 EF-hand domain [SM00054] (82-108)
  IPR008080 Parvalbumin [PTHR11653] (1-107)
  IPR011992 EF-hand domain pair [SSF47473] (17-107)
  IPR018247 EF-Hand 1, calcium-binding site [PS00018] (52-64)
  IPR018247 EF-Hand 1, calcium-binding site [PS00018] (91-103)

pLDDT: mean 90.58, std 5.88, range [50.41, 94.94]

Solvent-accessible surface area (backbone atoms only — not comparable to full-atom values): 11696 Å² total; per-residue (Å²): 138,54,61,66,76,80,31,48,66,67,27,43,50,52,24,50,60,69,33,64,50,87,53,49,56,36,70,56,60,34,27,52,50,28,40,53,38,75,48,51,73,70,55,45,49,52,48,45,56,62,54,19,74,81,68,73,65,42,39,37,58,78,44,43,23,44,45,47,31,67,75,32,80,85,44,65,63,46,45,72,44,43,20,47,37,51,46,46,71,28,18,83,79,70,78,74,40,26,35,62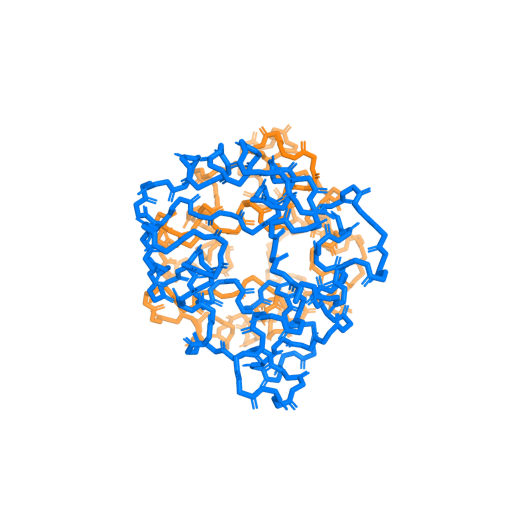,66,33,45,45,49,45,43,63,92,137,56,61,66,76,80,30,49,67,67,27,41,50,53,24,49,61,68,33,65,50,86,55,49,55,36,70,56,58,33,27,53,49,29,40,53,37,76,49,51,72,69,55,45,49,52,46,45,56,63,55,19,76,82,68,74,65,44,39,37,60,77,44,44,23,42,46,48,31,66,76,33,79,84,45,63,62,46,44,72,44,42,22,48,39,50,46,45,70,29,16,84,80,68,77,72,41,26,35,61,66,34,46,45,48,45,44,64,94

Nearest PDB structures (foldseek):
  9bb8-assembly1_A  TM=9.845E-01  e=8.635E-12  Homo sapiens
  1b8r-assembly1_A  TM=9.808E-01  e=2.021E-11  Cyprinus carpio
  1rtp-assembly3_3  TM=9.843E-01  e=3.367E-11  Rattus rattus
  1xvj-assembly1_B  TM=9.867E-01  e=3.564E-11  Rattus norvegicus
  1s3p-assembly1_A  TM=9.858E-01  e=6.650E-11  Rattus norvegicus

Organism: Lates calcarifer (NCBI:txid8187)